Protein AF-A0A519T767-F1 (afdb_monomer)

Solvent-accessible surface area (backbone atoms only — not comparable to full-atom values): 11621 Å² total; per-residue (Å²): 110,68,65,60,51,50,51,52,52,51,49,64,69,48,46,74,70,80,57,69,62,57,55,54,53,50,51,52,53,36,54,57,29,51,79,76,38,56,66,62,21,52,53,48,51,52,39,51,52,52,44,52,48,41,63,72,55,50,45,71,77,61,43,30,44,46,62,56,54,52,51,42,50,50,40,50,52,55,58,52,51,77,76,56,48,95,38,45,48,76,46,80,46,60,86,79,62,88,85,54,74,67,45,78,39,61,52,63,68,62,50,65,58,55,51,49,34,55,71,51,19,61,42,90,87,44,78,26,39,33,42,38,42,42,47,63,93,43,79,41,32,44,36,39,37,37,34,18,30,56,59,81,81,62,97,78,62,76,92,77,64,74,95,53,57,71,58,50,36,50,50,56,46,42,54,74,75,34,66,96,27,58,48,80,47,71,55,73,82,47,99,80,39,38,39,40,40,37,41,39,39,56,51,79,132

Secondary structure (DSSP, 8-state):
-HHHHHHHHHHHHHSPPPPHHHHHHHHHHHHHHHTT-HHHHHHHHHHHHHHHHIIIIITTTS-EEHHHHHHHHHHHHHHHHTT--TTEEEEEE----TTS---EE-TTSSHHHHHHHHHHH--SSS-EEEEEEEEEEETTEEEEEEEEE-PPPPTTS-----TTHHHHHHHHHHHHHSTTSEEEEE----TT-EEEEEEEEE---

Foldseek 3Di:
DVVVVVLVVLLVVLADDDDVVVLVVLVVLLVVCCVVPVVVSVVLVVLSVLLVCCVPPQQPVQKHWPVSQLSNVVSVVSSLVSVADPLEAEAAEDDPDPPQQTDIDGHNLCVLLSVVQSVFAGDNVHRKYWYWHWDDPDNFKIKIKIKIAGDPDDPPPDPPDDVCPSVVSSVVSCCSRQPVFKDWDWDDQDPRRMIMIMMMGGHDD

Nearest PDB structures (foldseek):
  3a0w-assembly2_B  TM=6.299E-01  e=1.536E-05  Thermotoga maritima
  4r39-assembly3_C  TM=5.233E-01  e=2.730E-06  Erythrobacter litoralis HTCC2594
  4r39-assembly4_D  TM=5.098E-01  e=3.678E-06  Erythrobacter litoralis HTCC2594
  4r3a-assembly1_A  TM=4.715E-01  e=2.069E-05  Erythrobacter litoralis HTCC2594
  4pl9-assembly1_A  TM=5.772E-01  e=5.366E-05  Arabidopsis thaliana

pLDDT: mean 86.21, std 13.25, range [37.97, 98.25]

Sequence (205 aa):
ELERRQVATELSLLKAQINPHFFFNTLNNIYALTLLDGERARAALHRLSRMMRYVLYETTAGHTRLSQEISFLRDYIELMHLRLTDQVQVVFEAPTDPAAPDPYIAPMLFQPYVENAFKHGVSALTPSCITISLRQPSAQQVEMCVRNTLLPVRPNADADEPGGIGLANTQRRLDLLYPGRHALRTTTPTLTNEYEVCLSLNLQP

Structure (mmCIF, N/CA/C/O backbone):
data_AF-A0A519T767-F1
#
_entry.id   AF-A0A519T767-F1
#
loop_
_atom_site.group_PDB
_atom_site.id
_atom_site.type_symbol
_atom_site.label_atom_id
_atom_site.label_alt_id
_atom_site.label_comp_id
_atom_site.label_asym_id
_atom_site.label_entity_id
_atom_site.label_seq_id
_atom_site.pdbx_PDB_ins_code
_atom_site.Cartn_x
_atom_site.Cartn_y
_atom_site.Cartn_z
_atom_site.occupancy
_atom_site.B_iso_or_equiv
_atom_site.auth_seq_id
_atom_site.auth_comp_id
_atom_site.auth_asym_id
_atom_site.auth_atom_id
_atom_site.pdbx_PDB_model_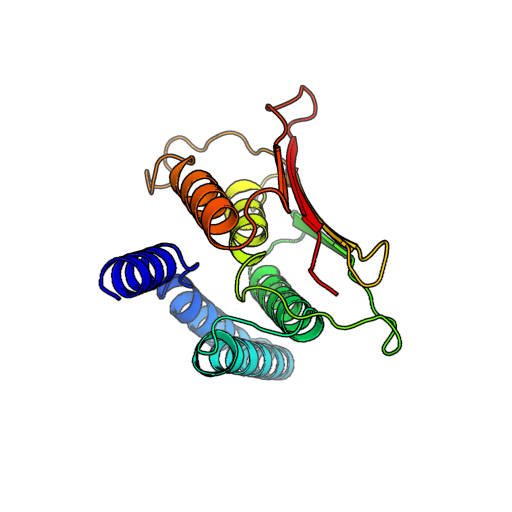num
ATOM 1 N N . GLU A 1 1 ? -22.301 -14.708 19.598 1.00 70.88 1 GLU A N 1
ATOM 2 C CA . GLU A 1 1 ? -21.117 -15.480 19.144 1.00 70.88 1 GLU A CA 1
ATOM 3 C C . GLU A 1 1 ? -21.118 -15.724 17.634 1.00 70.88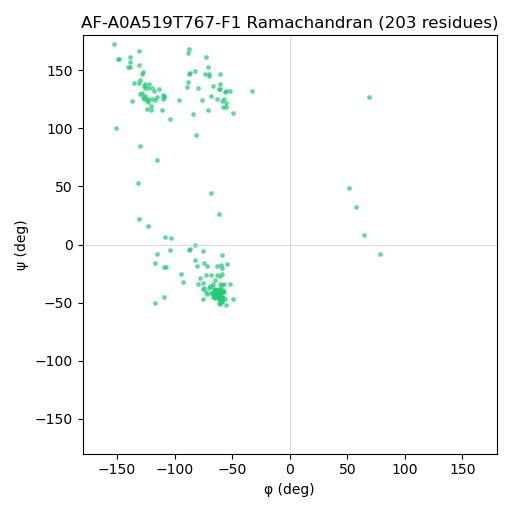 1 GLU A C 1
ATOM 5 O O . GLU A 1 1 ? -20.103 -15.470 16.997 1.00 70.88 1 GLU A O 1
ATOM 10 N N . LEU A 1 2 ? -22.257 -16.120 17.051 1.00 83.19 2 LEU A N 1
ATOM 11 C CA . LEU A 1 2 ? -22.428 -16.266 15.600 1.00 83.19 2 LEU A CA 1
ATOM 12 C C . LEU A 1 2 ? -22.117 -14.976 14.820 1.00 83.19 2 LEU A C 1
ATOM 14 O O . LEU A 1 2 ? -21.329 -15.022 13.886 1.00 83.19 2 LEU A O 1
ATOM 18 N N . GLU A 1 3 ? -22.637 -13.826 15.258 1.00 83.44 3 GLU A N 1
ATOM 19 C CA . GLU A 1 3 ? -22.360 -12.523 14.623 1.00 83.44 3 GLU A CA 1
ATOM 20 C C . GLU A 1 3 ? -20.867 -12.164 14.634 1.00 83.44 3 GLU A C 1
ATOM 22 O O . GLU A 1 3 ? -20.319 -11.736 13.625 1.00 83.44 3 GLU A O 1
ATOM 27 N N . ARG A 1 4 ? -20.160 -12.408 15.750 1.00 82.12 4 ARG A N 1
ATOM 28 C CA . ARG A 1 4 ? -18.705 -12.179 15.829 1.00 82.12 4 ARG A CA 1
ATOM 29 C C . ARG A 1 4 ? -17.936 -13.073 14.859 1.00 82.12 4 ARG A C 1
ATOM 31 O O . ARG A 1 4 ? -16.979 -12.611 14.247 1.00 82.12 4 ARG A O 1
ATOM 38 N N . ARG A 1 5 ? -18.351 -14.336 14.708 1.00 85.25 5 ARG A N 1
ATOM 39 C CA . ARG A 1 5 ? -17.754 -15.253 13.727 1.00 85.25 5 ARG A CA 1
ATOM 40 C C . ARG A 1 5 ? -18.055 -14.809 12.297 1.00 85.25 5 ARG A C 1
ATOM 42 O O . ARG A 1 5 ? -17.140 -14.807 11.488 1.00 85.25 5 ARG A O 1
ATOM 49 N N . GLN A 1 6 ? -19.279 -14.366 12.010 1.00 87.75 6 GLN A N 1
ATOM 50 C CA . GLN A 1 6 ? -19.652 -13.832 10.696 1.00 87.75 6 GLN A CA 1
ATOM 51 C C . GLN A 1 6 ? -18.810 -12.611 10.322 1.00 87.75 6 GLN A C 1
ATOM 53 O O . GLN A 1 6 ? -18.224 -12.599 9.245 1.00 87.75 6 GLN A O 1
ATOM 58 N N . VAL A 1 7 ? -18.668 -11.639 11.229 1.00 86.44 7 VAL A N 1
ATOM 59 C CA . VAL A 1 7 ? -17.826 -10.455 11.000 1.00 86.44 7 VAL A CA 1
ATOM 60 C C . VAL A 1 7 ? -16.359 -10.844 10.822 1.00 86.44 7 VAL A C 1
ATOM 62 O O . VAL A 1 7 ? -15.697 -10.323 9.933 1.00 86.44 7 VAL A O 1
ATOM 65 N N . ALA A 1 8 ? -15.834 -11.784 11.615 1.00 84.38 8 ALA A N 1
ATOM 66 C CA . ALA A 1 8 ? -14.457 -12.254 11.455 1.00 84.38 8 ALA A CA 1
ATOM 67 C C . ALA A 1 8 ? -14.229 -12.945 10.096 1.00 84.38 8 ALA A C 1
ATOM 69 O O . ALA A 1 8 ? -13.211 -12.708 9.446 1.00 84.38 8 ALA A O 1
ATOM 70 N N . THR A 1 9 ? -15.183 -13.762 9.641 1.00 84.56 9 THR A N 1
ATOM 71 C CA . THR A 1 9 ? -15.144 -14.386 8.313 1.00 84.56 9 THR A CA 1
ATOM 72 C C . THR A 1 9 ? -15.229 -13.339 7.206 1.00 84.56 9 THR A C 1
ATOM 74 O O . THR A 1 9 ? -14.416 -13.373 6.287 1.00 84.56 9 THR A O 1
ATOM 77 N N . GLU A 1 10 ? -16.146 -12.375 7.311 1.00 86.50 10 GLU A N 1
ATOM 78 C CA . GLU A 1 10 ? -16.277 -11.273 6.352 1.00 86.50 10 GLU A CA 1
ATOM 79 C C . GLU A 1 10 ? -14.980 -10.454 6.282 1.00 86.50 10 GLU A C 1
ATOM 81 O O . GLU A 1 10 ? -14.443 -10.236 5.200 1.00 86.50 10 GLU A O 1
ATOM 86 N N . LEU A 1 11 ? -14.401 -10.087 7.428 1.00 84.19 11 LEU A N 1
ATOM 87 C CA . LEU A 1 11 ? -13.120 -9.383 7.492 1.00 84.19 11 LEU A CA 1
ATOM 88 C C . LEU A 1 11 ? -11.976 -10.183 6.868 1.00 84.19 11 LEU A C 1
ATOM 90 O O . LEU A 1 11 ? -11.118 -9.591 6.220 1.00 84.19 11 LEU A O 1
ATOM 94 N N . SER A 1 12 ? -11.951 -11.507 7.036 1.00 82.19 12 SER A N 1
ATOM 95 C CA . SER A 1 12 ? -10.948 -12.362 6.395 1.00 82.19 12 SER A CA 1
ATOM 96 C C . SER A 1 12 ? -11.094 -12.392 4.872 1.00 82.19 12 SER A C 1
ATOM 98 O O . SER A 1 12 ? -10.083 -12.493 4.180 1.00 82.19 12 SER A O 1
ATOM 100 N N . LEU A 1 13 ? -12.323 -12.308 4.354 1.00 81.88 13 LEU A N 1
ATOM 101 C CA . LEU A 1 13 ? -12.597 -12.235 2.915 1.00 81.88 13 LEU A CA 1
ATOM 102 C C . LEU A 1 13 ? -12.265 -10.851 2.341 1.00 81.88 13 LEU A C 1
ATOM 104 O O . LEU A 1 13 ? -11.741 -10.758 1.238 1.00 81.88 13 LEU A O 1
ATOM 108 N N . LEU A 1 14 ? -12.539 -9.787 3.101 1.00 79.50 14 LEU A N 1
ATOM 109 C CA . LEU A 1 14 ? -12.288 -8.394 2.712 1.00 79.50 14 LEU A CA 1
ATOM 110 C C . LEU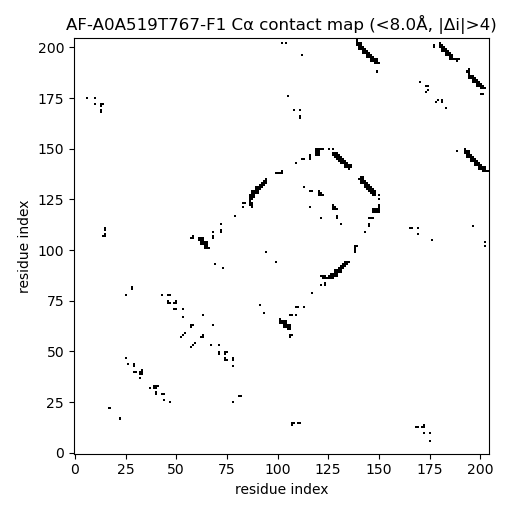 A 1 14 ? -10.842 -7.938 2.935 1.00 79.50 14 LEU A C 1
ATOM 112 O O . LEU A 1 14 ? -10.454 -6.853 2.494 1.00 79.50 14 LEU A O 1
ATOM 116 N N . LYS A 1 15 ? -10.046 -8.710 3.677 1.00 74.62 15 LYS A N 1
ATOM 117 C CA . LYS A 1 15 ? -8.636 -8.407 3.906 1.00 74.62 15 LYS A CA 1
ATOM 118 C C . LYS A 1 15 ? -7.916 -8.387 2.564 1.00 74.62 15 LYS A C 1
ATOM 120 O O . LYS A 1 15 ? -8.081 -9.300 1.762 1.00 74.62 15 LYS A O 1
ATOM 125 N N . ALA A 1 16 ? -7.099 -7.357 2.350 1.00 68.31 16 ALA A N 1
ATOM 126 C CA . ALA A 1 16 ? -6.277 -7.271 1.155 1.00 68.31 16 ALA A CA 1
ATOM 127 C C . ALA A 1 16 ? -5.423 -8.540 1.049 1.00 68.31 16 ALA A C 1
ATOM 129 O O . ALA A 1 16 ? -4.635 -8.855 1.946 1.00 68.31 16 ALA A O 1
ATOM 130 N N . GLN A 1 17 ? -5.637 -9.291 -0.025 1.00 67.94 17 GLN A N 1
ATOM 131 C CA . GLN A 1 17 ? -4.824 -10.445 -0.360 1.00 67.94 17 GLN A CA 1
ATOM 132 C C . GLN A 1 17 ? -3.781 -9.966 -1.354 1.00 67.94 17 GLN A C 1
ATOM 134 O O . GLN A 1 17 ? -4.125 -9.389 -2.384 1.00 67.94 17 GLN A O 1
ATOM 139 N N . ILE A 1 18 ? -2.502 -10.183 -1.056 1.00 68.94 18 ILE A N 1
ATOM 140 C CA . ILE A 1 18 ? -1.480 -9.968 -2.076 1.00 68.94 18 ILE A CA 1
ATOM 141 C C . ILE A 1 18 ? -1.746 -10.965 -3.194 1.00 68.94 18 ILE A C 1
ATOM 143 O O . ILE A 1 18 ? -1.806 -12.171 -2.947 1.00 68.94 18 ILE A O 1
ATOM 147 N N . ASN A 1 19 ? -1.884 -10.453 -4.416 1.00 69.06 19 ASN A N 1
ATOM 148 C CA . ASN A 1 19 ? -2.068 -11.290 -5.586 1.00 69.06 19 ASN A CA 1
ATOM 149 C C . ASN A 1 19 ? -0.905 -12.304 -5.668 1.00 69.06 19 ASN A C 1
ATOM 151 O O . ASN A 1 19 ? 0.249 -11.880 -5.759 1.00 69.06 19 ASN A O 1
ATOM 155 N N . PRO A 1 20 ? -1.151 -13.627 -5.667 1.00 74.50 20 PRO A N 1
ATOM 156 C CA . PRO A 1 20 ? -0.088 -14.623 -5.815 1.00 74.50 20 PRO A CA 1
ATOM 157 C C . PRO A 1 20 ? 0.799 -14.358 -7.040 1.00 74.50 20 PRO A C 1
ATOM 159 O O . PRO A 1 20 ? 2.015 -14.544 -6.994 1.00 74.50 20 PRO A O 1
ATOM 162 N N . HIS A 1 21 ? 0.208 -13.826 -8.112 1.00 74.50 21 HIS A N 1
ATOM 163 C CA . HIS A 1 21 ? 0.910 -13.403 -9.317 1.00 74.50 21 HIS A CA 1
ATOM 164 C C . HIS A 1 21 ? 1.941 -12.296 -9.056 1.00 74.50 21 HIS A C 1
ATOM 166 O O . HIS A 1 21 ? 2.998 -12.294 -9.684 1.00 74.50 21 HIS A O 1
ATOM 172 N N . PHE A 1 22 ? 1.695 -11.377 -8.113 1.00 82.19 22 PHE A N 1
ATOM 173 C CA . PHE A 1 22 ? 2.692 -10.380 -7.712 1.00 82.19 22 PHE A CA 1
ATOM 174 C C . PHE A 1 22 ? 3.965 -11.056 -7.195 1.00 82.19 22 PHE A C 1
ATOM 176 O O . PHE A 1 22 ? 5.058 -10.690 -7.626 1.00 82.19 22 PHE A O 1
ATOM 183 N N . PHE A 1 23 ? 3.843 -12.070 -6.332 1.00 84.31 23 PHE A N 1
ATOM 184 C CA . P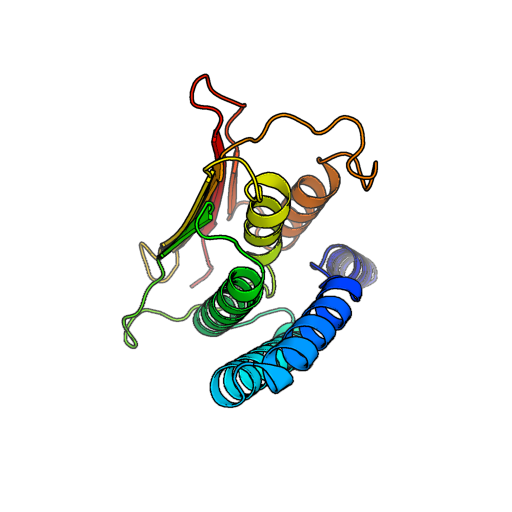HE A 1 23 ? 5.004 -12.793 -5.808 1.00 84.31 23 PHE A CA 1
ATOM 185 C C . PHE A 1 23 ? 5.754 -13.544 -6.910 1.00 84.31 23 PHE A C 1
ATOM 187 O O . PHE A 1 23 ? 6.976 -13.422 -6.993 1.00 84.31 23 PHE A O 1
ATOM 194 N N . PHE A 1 24 ? 5.040 -14.250 -7.793 1.00 83.19 24 PHE A N 1
ATOM 195 C CA . PHE A 1 24 ? 5.661 -14.942 -8.928 1.00 83.19 24 PHE A CA 1
ATOM 196 C C . PHE A 1 24 ? 6.404 -13.977 -9.858 1.00 83.19 24 PHE A C 1
ATOM 198 O O . PHE A 1 24 ? 7.571 -14.196 -10.176 1.00 83.19 24 PHE A O 1
ATOM 205 N N . ASN A 1 25 ? 5.773 -12.863 -10.233 1.00 84.19 25 ASN A N 1
ATOM 206 C CA . ASN A 1 25 ? 6.412 -11.856 -11.078 1.00 84.19 25 ASN A CA 1
ATOM 207 C C . ASN A 1 25 ? 7.609 -11.204 -10.401 1.00 84.19 25 ASN A C 1
ATOM 209 O O . ASN A 1 25 ? 8.621 -10.944 -11.047 1.00 84.19 25 ASN A O 1
ATOM 213 N N . THR A 1 26 ? 7.512 -10.945 -9.101 1.00 90.06 26 THR A N 1
ATOM 214 C CA . THR A 1 26 ? 8.621 -10.373 -8.342 1.00 90.06 26 THR A CA 1
ATOM 215 C C . THR A 1 26 ? 9.805 -11.336 -8.308 1.00 90.06 26 THR A C 1
ATOM 217 O O . THR A 1 26 ? 10.924 -10.913 -8.578 1.00 90.06 26 THR A O 1
ATOM 220 N N . LEU A 1 27 ? 9.576 -12.634 -8.081 1.00 91.00 27 LEU A N 1
ATOM 221 C CA . LEU A 1 27 ? 10.631 -13.651 -8.149 1.00 91.00 27 LEU A CA 1
ATOM 222 C C . LEU A 1 27 ? 11.270 -13.728 -9.540 1.00 91.00 27 LEU A C 1
ATOM 224 O O . LEU A 1 27 ? 12.494 -13.767 -9.633 1.00 91.00 27 LEU A O 1
ATOM 228 N N . ASN A 1 28 ? 10.473 -13.684 -10.611 1.00 89.62 28 ASN A N 1
ATOM 229 C CA . ASN A 1 28 ? 10.989 -13.698 -11.984 1.00 89.62 28 ASN A CA 1
ATOM 230 C C . ASN A 1 28 ? 11.866 -12.474 -12.285 1.00 89.62 28 ASN A C 1
ATOM 232 O O . ASN A 1 28 ? 12.942 -12.612 -12.865 1.00 89.62 28 ASN A O 1
ATOM 236 N N . ASN A 1 29 ? 11.447 -11.284 -11.844 1.00 87.88 29 ASN A N 1
ATOM 237 C CA . ASN A 1 29 ? 12.249 -10.068 -11.988 1.00 87.88 29 ASN A CA 1
ATOM 238 C C . ASN A 1 29 ? 13.547 -10.148 -11.179 1.00 87.88 29 ASN A C 1
ATOM 240 O O . ASN A 1 29 ? 14.602 -9.775 -11.682 1.00 87.88 29 ASN A O 1
ATOM 244 N N . ILE A 1 30 ? 13.495 -10.676 -9.952 1.00 93.12 30 ILE A N 1
ATOM 245 C CA . ILE A 1 30 ? 14.694 -10.897 -9.134 1.00 93.12 30 ILE A CA 1
ATOM 246 C C . ILE A 1 30 ? 15.633 -11.889 -9.822 1.00 93.12 30 ILE A C 1
ATOM 248 O O . ILE A 1 30 ? 16.831 -11.635 -9.875 1.00 93.12 30 ILE A O 1
ATOM 252 N N . TYR A 1 31 ? 15.112 -12.981 -10.385 1.00 92.44 31 TYR A N 1
ATOM 253 C CA . TYR A 1 31 ? 15.911 -13.950 -11.133 1.00 92.44 31 TYR A CA 1
ATOM 254 C C . TYR A 1 31 ? 16.616 -13.295 -12.323 1.00 92.44 31 TYR A C 1
ATOM 256 O O . TYR A 1 31 ? 17.833 -13.412 -12.442 1.00 92.44 31 TYR A O 1
ATOM 264 N N . ALA A 1 32 ? 15.895 -12.533 -13.150 1.00 91.31 32 ALA A N 1
ATOM 265 C CA . ALA A 1 32 ? 16.506 -11.783 -14.246 1.00 91.31 32 ALA A CA 1
ATOM 266 C C . ALA A 1 32 ? 17.582 -10.806 -13.737 1.00 91.31 32 ALA A C 1
ATOM 268 O O . ALA A 1 32 ? 18.663 -10.708 -14.315 1.00 91.31 32 ALA A O 1
ATOM 269 N N . LEU A 1 33 ? 17.325 -10.145 -12.604 1.00 91.38 33 LEU A N 1
ATOM 270 C CA . LEU A 1 33 ? 18.266 -9.234 -11.962 1.00 91.38 33 LEU A CA 1
ATOM 271 C C . LEU A 1 33 ? 19.525 -9.949 -11.456 1.00 91.38 33 LEU A C 1
ATOM 273 O O . LEU A 1 33 ? 20.590 -9.350 -11.510 1.00 91.38 33 LEU A O 1
ATOM 277 N N . THR A 1 34 ? 19.466 -11.226 -11.051 1.00 94.06 34 THR A N 1
ATOM 278 C CA . THR A 1 34 ? 20.680 -11.976 -10.659 1.00 94.06 34 THR A CA 1
ATOM 279 C C . THR A 1 34 ? 21.708 -12.091 -11.785 1.00 94.06 34 THR A C 1
ATOM 281 O O . THR A 1 34 ? 22.899 -12.198 -11.502 1.00 94.06 34 THR A O 1
ATOM 284 N N . LEU A 1 35 ? 21.262 -12.041 -13.045 1.00 93.50 35 LEU A N 1
ATOM 285 C CA . LEU A 1 35 ? 22.127 -12.103 -14.224 1.00 93.50 35 LEU A CA 1
ATOM 286 C C . LEU A 1 35 ? 22.779 -10.751 -14.553 1.00 93.50 35 LEU A C 1
ATOM 288 O O . LEU A 1 35 ? 23.759 -10.716 -15.293 1.00 93.50 35 LEU A O 1
ATOM 292 N N . LEU A 1 36 ? 22.233 -9.650 -14.027 1.00 91.69 36 LEU A N 1
ATOM 293 C CA . LEU A 1 36 ? 22.647 -8.277 -14.333 1.00 91.69 36 LEU A CA 1
ATOM 294 C C . LEU A 1 36 ? 23.361 -7.606 -13.151 1.00 91.69 36 LEU A C 1
ATOM 296 O O . LEU A 1 36 ? 24.389 -6.962 -13.331 1.00 91.69 36 LEU A O 1
ATOM 300 N N . ASP A 1 37 ? 22.811 -7.752 -11.945 1.00 92.62 37 ASP A N 1
ATOM 301 C CA . ASP A 1 37 ? 23.276 -7.127 -10.709 1.00 92.62 37 ASP A CA 1
ATOM 302 C C . ASP A 1 37 ? 22.924 -8.000 -9.489 1.00 92.62 37 ASP A C 1
ATOM 304 O O . ASP A 1 37 ? 21.803 -8.003 -8.965 1.00 92.62 37 ASP A O 1
ATOM 308 N N . GLY A 1 38 ? 23.921 -8.744 -9.007 1.00 93.06 38 GLY A N 1
ATOM 309 C CA . GLY A 1 38 ? 23.759 -9.654 -7.878 1.00 93.06 38 GLY A CA 1
ATOM 310 C C . GLY A 1 38 ? 23.511 -8.967 -6.530 1.00 93.06 38 GLY A C 1
ATOM 311 O O . GLY A 1 38 ? 22.894 -9.585 -5.660 1.00 93.06 38 GLY A O 1
ATOM 312 N N . GLU A 1 39 ? 23.965 -7.727 -6.326 1.00 93.81 39 GLU A N 1
ATOM 313 C CA . GLU A 1 39 ? 23.718 -6.989 -5.077 1.00 93.81 39 GLU A CA 1
ATOM 314 C C . GLU A 1 39 ? 22.276 -6.488 -5.035 1.00 93.81 39 GLU A C 1
ATOM 316 O O . GLU A 1 39 ? 21.559 -6.730 -4.058 1.00 93.81 39 GLU A O 1
ATOM 321 N N . ARG A 1 40 ? 21.799 -5.876 -6.129 1.00 92.69 40 ARG A N 1
ATOM 322 C CA . ARG A 1 40 ? 20.397 -5.454 -6.231 1.00 92.69 40 ARG A CA 1
ATOM 323 C C . ARG A 1 40 ? 19.440 -6.641 -6.143 1.00 92.69 40 ARG A C 1
ATOM 325 O O . ARG A 1 40 ? 18.419 -6.535 -5.463 1.00 92.69 40 ARG A O 1
ATOM 332 N N . ALA A 1 41 ? 19.775 -7.782 -6.747 1.00 95.00 41 ALA A N 1
ATOM 333 C CA . ALA A 1 41 ? 18.969 -8.997 -6.627 1.00 95.00 41 ALA A CA 1
ATOM 334 C C . ALA A 1 41 ? 18.885 -9.506 -5.178 1.00 95.00 41 ALA A C 1
ATOM 336 O O . ALA A 1 41 ? 17.798 -9.841 -4.703 1.00 95.00 41 ALA A O 1
ATOM 337 N N . ARG A 1 42 ? 20.006 -9.514 -4.441 1.00 95.06 42 ARG A N 1
ATOM 338 C CA . ARG A 1 42 ? 20.034 -9.894 -3.018 1.00 95.06 42 ARG A CA 1
ATOM 339 C C . ARG A 1 42 ? 19.212 -8.940 -2.153 1.00 95.06 42 ARG A C 1
ATOM 341 O O . ARG A 1 42 ? 18.439 -9.402 -1.311 1.00 95.06 42 ARG A O 1
ATOM 348 N N . ALA A 1 43 ? 19.320 -7.634 -2.389 1.00 95.19 43 ALA A N 1
ATOM 349 C CA . ALA A 1 43 ? 18.509 -6.636 -1.698 1.00 95.19 43 ALA A CA 1
ATOM 350 C C . ALA A 1 43 ? 17.009 -6.841 -1.969 1.00 95.19 43 ALA A C 1
ATOM 352 O O . ALA A 1 43 ? 16.213 -6.884 -1.030 1.00 95.19 43 ALA A O 1
ATOM 353 N N . ALA A 1 44 ? 16.624 -7.044 -3.232 1.00 95.19 44 ALA A N 1
ATOM 354 C CA . ALA A 1 44 ? 15.242 -7.303 -3.625 1.00 95.19 44 ALA A CA 1
ATOM 355 C C . ALA A 1 44 ? 14.689 -8.593 -2.992 1.00 95.19 44 ALA A C 1
ATOM 357 O O . ALA A 1 44 ? 13.590 -8.591 -2.437 1.00 95.19 44 ALA A O 1
ATOM 358 N N . LEU A 1 45 ? 15.471 -9.677 -2.978 1.00 95.81 45 LEU A N 1
ATOM 359 C CA . LEU A 1 45 ? 15.088 -10.928 -2.320 1.00 95.81 45 LEU A CA 1
ATOM 360 C C . LEU A 1 45 ? 14.882 -10.745 -0.809 1.00 95.81 45 LEU A C 1
ATOM 362 O O . LEU A 1 45 ? 13.928 -11.279 -0.239 1.00 95.81 45 LEU A O 1
ATOM 366 N N . HIS A 1 46 ? 15.744 -9.962 -0.156 1.00 95.69 46 HIS A N 1
ATOM 367 C CA . HIS A 1 46 ? 15.596 -9.658 1.263 1.00 95.69 46 HIS A CA 1
ATOM 368 C C . HIS A 1 46 ? 14.306 -8.870 1.548 1.00 95.69 46 HIS A C 1
ATOM 370 O O . HIS A 1 46 ? 13.560 -9.239 2.457 1.00 95.69 46 HIS A O 1
ATOM 376 N N . ARG A 1 47 ? 13.995 -7.842 0.744 1.00 95.56 47 ARG A N 1
ATOM 377 C CA . ARG A 1 47 ? 12.728 -7.088 0.842 1.00 95.56 47 ARG A CA 1
ATOM 378 C C . ARG A 1 47 ? 11.513 -7.996 0.658 1.00 95.56 47 ARG A C 1
ATOM 380 O O . ARG A 1 47 ? 10.593 -7.966 1.473 1.00 95.56 47 ARG A O 1
ATOM 387 N N . LEU A 1 48 ? 11.547 -8.870 -0.350 1.00 94.44 48 LEU A N 1
ATOM 388 C CA . LEU A 1 48 ? 10.482 -9.841 -0.603 1.00 94.44 48 LEU A CA 1
ATOM 389 C C . LEU A 1 48 ? 10.248 -10.755 0.610 1.00 94.44 48 LEU A C 1
ATOM 391 O O . LEU A 1 48 ? 9.110 -10.954 1.031 1.00 94.44 48 LEU A O 1
ATOM 395 N N . SER A 1 49 ? 11.326 -11.260 1.219 1.00 94.31 49 SER A N 1
ATOM 396 C CA . SER A 1 49 ? 11.252 -12.092 2.425 1.00 94.31 49 SER A CA 1
ATOM 397 C C . SER A 1 49 ? 10.622 -11.352 3.612 1.00 94.31 49 SER A C 1
ATOM 399 O O . SER A 1 49 ? 9.791 -11.928 4.321 1.00 94.31 49 SER A O 1
ATOM 401 N N . ARG A 1 50 ? 10.956 -10.069 3.820 1.00 94.38 50 ARG A N 1
ATOM 402 C CA . ARG A 1 50 ? 10.334 -9.242 4.870 1.00 94.38 50 ARG A CA 1
ATOM 403 C C . ARG A 1 50 ? 8.845 -9.028 4.628 1.00 94.38 50 ARG A C 1
ATOM 405 O O . ARG A 1 50 ? 8.060 -9.201 5.559 1.00 94.38 50 ARG A O 1
ATOM 412 N N . MET A 1 51 ? 8.446 -8.737 3.392 1.00 93.00 51 MET A N 1
ATOM 413 C CA . MET A 1 51 ? 7.031 -8.608 3.037 1.00 93.00 51 MET A CA 1
ATOM 414 C C . MET A 1 51 ? 6.258 -9.906 3.263 1.00 93.00 51 MET A C 1
ATOM 416 O O . MET A 1 51 ? 5.182 -9.881 3.855 1.00 93.00 51 MET A O 1
ATOM 420 N N . MET A 1 52 ? 6.810 -11.053 2.853 1.00 90.56 52 MET A N 1
ATOM 421 C CA . MET A 1 52 ? 6.177 -12.352 3.102 1.00 90.56 52 MET A CA 1
ATOM 422 C C . MET A 1 52 ? 6.032 -12.632 4.599 1.00 90.56 52 MET A C 1
ATOM 424 O O . MET A 1 52 ? 4.975 -13.078 5.038 1.00 90.56 52 MET A O 1
ATOM 428 N N . ARG A 1 53 ? 7.065 -12.339 5.399 1.00 90.50 53 ARG A N 1
ATOM 429 C CA . ARG A 1 53 ? 7.007 -12.485 6.860 1.00 90.50 53 ARG A CA 1
ATOM 430 C C . ARG A 1 53 ? 5.899 -11.625 7.463 1.00 90.50 53 ARG A C 1
ATOM 432 O O . ARG A 1 53 ? 5.131 -12.130 8.276 1.00 90.50 53 ARG A O 1
ATOM 439 N N . TYR A 1 54 ? 5.801 -10.365 7.043 1.00 90.62 54 TYR A N 1
ATOM 440 C CA . TYR A 1 54 ? 4.744 -9.465 7.489 1.00 90.62 54 TYR A CA 1
ATOM 441 C C . TYR A 1 54 ? 3.359 -10.070 7.222 1.00 90.62 54 TYR A C 1
ATOM 443 O O . TYR A 1 54 ? 2.565 -10.247 8.143 1.00 90.62 54 TYR A O 1
ATOM 451 N N . VAL A 1 55 ? 3.112 -10.501 5.982 1.00 87.25 55 VAL A N 1
ATOM 452 C CA . VAL A 1 55 ? 1.828 -11.075 5.553 1.00 87.25 55 VAL A CA 1
ATOM 453 C C . VAL A 1 55 ? 1.480 -12.336 6.340 1.00 87.25 55 VAL A C 1
ATOM 455 O O . VAL A 1 55 ? 0.350 -12.467 6.807 1.00 87.25 55 VAL A O 1
ATOM 458 N N . LEU A 1 56 ? 2.439 -13.246 6.513 1.00 83.94 56 LEU A N 1
ATOM 459 C CA . LEU A 1 56 ? 2.206 -14.556 7.122 1.00 83.94 56 LEU A CA 1
ATOM 460 C C . LEU A 1 56 ? 2.042 -14.511 8.642 1.00 83.94 56 LEU A C 1
ATOM 462 O O . LEU A 1 56 ? 1.296 -15.324 9.181 1.00 83.94 56 LEU A O 1
ATOM 466 N N . TYR A 1 57 ? 2.728 -13.598 9.330 1.00 83.56 57 TYR A N 1
ATOM 467 C CA . TYR A 1 57 ? 2.799 -13.618 10.792 1.00 83.56 57 TYR A CA 1
ATOM 468 C C . TYR A 1 57 ? 2.171 -12.379 11.425 1.00 83.56 57 TYR A C 1
ATOM 470 O O . TYR A 1 57 ? 1.288 -12.508 12.270 1.00 83.56 57 TYR A O 1
ATOM 478 N N . GLU A 1 58 ? 2.545 -11.185 10.972 1.00 80.56 58 GLU A N 1
ATOM 479 C CA . GLU A 1 58 ? 2.139 -9.927 11.616 1.00 80.56 58 GLU A CA 1
ATOM 480 C C . GLU A 1 58 ? 0.661 -9.603 11.372 1.00 80.56 58 GLU A C 1
ATOM 482 O O . GLU A 1 58 ? -0.001 -8.975 12.193 1.00 80.56 58 GLU A O 1
ATOM 487 N N . THR A 1 59 ? 0.084 -10.093 10.272 1.00 80.00 59 THR A N 1
ATOM 488 C CA . THR A 1 59 ? -1.320 -9.804 9.952 1.00 80.00 59 THR A CA 1
ATOM 489 C C . THR A 1 59 ? -2.332 -10.763 10.594 1.00 80.00 59 THR A C 1
ATOM 491 O O . THR A 1 59 ? -3.544 -10.582 10.416 1.00 80.00 59 THR A O 1
ATOM 494 N N . THR A 1 60 ? -1.869 -11.795 11.307 1.00 72.81 60 THR A N 1
ATOM 495 C CA . THR A 1 60 ? -2.724 -12.853 11.879 1.00 72.81 60 THR A CA 1
ATOM 496 C C . THR A 1 60 ? -3.448 -12.416 13.151 1.00 72.81 60 THR A C 1
ATOM 498 O O . THR A 1 60 ? -4.573 -12.847 13.388 1.00 72.81 60 THR A O 1
ATOM 501 N N . ALA A 1 61 ? -2.860 -11.492 13.916 1.00 76.12 61 ALA A N 1
ATOM 502 C CA . ALA A 1 61 ? -3.437 -10.951 15.147 1.00 76.12 61 ALA A CA 1
ATOM 503 C C . ALA A 1 61 ? -4.579 -9.939 14.910 1.00 76.12 61 ALA A C 1
ATOM 505 O O . ALA A 1 61 ? -5.204 -9.472 15.857 1.00 76.12 61 ALA A O 1
ATOM 506 N N . GLY A 1 62 ? -4.853 -9.566 13.654 1.00 83.50 62 GLY A N 1
ATOM 507 C CA . GLY A 1 62 ? -5.880 -8.579 13.299 1.00 83.50 62 GLY A CA 1
ATOM 508 C C . GLY A 1 62 ? -5.468 -7.116 13.512 1.00 83.50 62 GLY A C 1
ATOM 509 O O . GLY A 1 62 ? -6.168 -6.222 13.038 1.00 83.50 62 GLY A O 1
ATOM 510 N N . HIS A 1 63 ? -4.317 -6.866 14.137 1.00 89.06 63 HIS A N 1
ATOM 511 C CA . HIS A 1 63 ? -3.706 -5.548 14.292 1.00 89.06 63 HIS A CA 1
ATOM 512 C C . HIS A 1 63 ? -2.183 -5.614 14.087 1.00 89.06 63 HIS A C 1
ATOM 514 O O . HIS A 1 63 ? -1.559 -6.634 14.360 1.00 89.06 63 HIS A O 1
ATOM 520 N N . THR A 1 64 ? -1.589 -4.505 13.658 1.00 93.19 64 THR A N 1
ATOM 521 C CA . THR A 1 64 ? -0.150 -4.306 13.428 1.00 93.19 64 THR A CA 1
ATOM 522 C C . THR A 1 64 ? 0.265 -2.930 13.939 1.00 93.19 64 THR A C 1
ATOM 524 O O . THR A 1 64 ? -0.583 -2.046 14.073 1.00 93.19 64 THR A O 1
ATOM 527 N N . ARG A 1 65 ? 1.556 -2.706 14.178 1.00 94.12 65 ARG A N 1
ATOM 528 C CA . ARG A 1 65 ? 2.083 -1.350 14.380 1.00 94.12 65 ARG A CA 1
ATOM 529 C C . ARG A 1 65 ? 2.058 -0.550 13.074 1.00 94.12 65 ARG A C 1
ATOM 531 O O . ARG A 1 65 ? 2.279 -1.116 11.998 1.00 94.12 65 ARG A O 1
ATOM 538 N N . LEU A 1 66 ? 1.834 0.761 13.167 1.00 95.44 66 LEU A N 1
ATOM 539 C CA . LEU A 1 66 ? 1.915 1.677 12.025 1.00 95.44 66 LEU A CA 1
ATOM 540 C C . LEU A 1 66 ? 3.297 1.607 11.357 1.00 95.44 66 LEU A C 1
ATOM 542 O O . LEU A 1 66 ? 3.389 1.558 10.131 1.00 95.44 66 LEU A O 1
ATOM 546 N N . SER A 1 67 ? 4.362 1.527 12.154 1.00 95.31 67 SER A N 1
ATOM 547 C CA . SER A 1 67 ? 5.742 1.382 11.682 1.00 95.31 67 SER A CA 1
ATOM 548 C C . SER A 1 67 ? 5.955 0.134 10.812 1.00 95.31 67 SER A C 1
ATOM 550 O O . SER A 1 67 ? 6.647 0.192 9.792 1.00 95.31 67 SER A O 1
ATOM 552 N N . GLN A 1 68 ? 5.320 -0.989 11.165 1.00 94.69 68 GLN A N 1
ATOM 553 C CA . GLN A 1 68 ? 5.383 -2.236 10.398 1.00 94.69 68 GLN A CA 1
ATOM 554 C C . GLN A 1 68 ? 4.653 -2.105 9.056 1.00 94.69 68 GLN A C 1
ATOM 556 O O . GLN A 1 68 ? 5.183 -2.535 8.033 1.00 94.69 68 GLN A O 1
ATOM 561 N N . GLU A 1 69 ? 3.487 -1.455 9.036 1.00 94.75 69 GLU A N 1
ATOM 562 C CA . GLU A 1 69 ? 2.743 -1.180 7.801 1.00 94.75 69 GLU A CA 1
ATOM 563 C C . GLU A 1 69 ? 3.535 -0.232 6.876 1.00 94.75 69 GLU A C 1
ATOM 565 O O . GLU A 1 69 ? 3.654 -0.495 5.681 1.00 94.75 69 GLU A O 1
ATOM 570 N N . ILE A 1 70 ? 4.166 0.819 7.419 1.00 96.38 70 ILE A N 1
ATOM 571 C CA . ILE A 1 70 ? 5.061 1.717 6.662 1.00 96.38 70 ILE A CA 1
ATOM 572 C C . ILE A 1 70 ? 6.249 0.944 6.075 1.00 96.38 70 ILE A C 1
ATOM 574 O O . ILE A 1 70 ? 6.611 1.150 4.916 1.00 96.38 70 ILE A O 1
ATOM 578 N N . SER A 1 71 ? 6.866 0.059 6.863 1.00 95.88 71 SER A N 1
ATOM 579 C CA . SER A 1 71 ? 7.984 -0.778 6.414 1.00 95.88 71 SER A CA 1
ATOM 580 C C . SER A 1 71 ? 7.562 -1.706 5.272 1.00 95.88 71 SER A C 1
ATOM 582 O O . SER A 1 71 ? 8.246 -1.783 4.249 1.00 95.88 71 SER A O 1
ATOM 584 N N . PHE A 1 72 ? 6.386 -2.330 5.396 1.00 95.31 72 PHE A N 1
ATOM 585 C CA . PHE A 1 72 ? 5.794 -3.139 4.337 1.00 95.31 72 PHE A CA 1
ATOM 586 C C . PHE A 1 72 ? 5.571 -2.325 3.054 1.00 95.31 72 PHE A C 1
ATOM 588 O O . PHE A 1 72 ? 5.988 -2.760 1.981 1.00 95.31 72 PHE A O 1
ATOM 595 N N . LEU A 1 73 ? 4.963 -1.135 3.149 1.00 95.94 73 LEU A N 1
ATOM 596 C CA . LEU A 1 73 ? 4.733 -0.267 1.989 1.00 95.94 73 LEU A CA 1
ATOM 597 C C . LEU A 1 73 ? 6.046 0.151 1.327 1.00 95.94 73 LEU A C 1
ATOM 599 O O . LEU A 1 73 ? 6.138 0.150 0.103 1.00 95.94 73 LEU A O 1
ATOM 603 N N . ARG A 1 74 ? 7.075 0.465 2.120 1.00 96.62 74 ARG A N 1
ATOM 604 C CA . ARG A 1 74 ? 8.400 0.818 1.602 1.00 96.62 74 ARG A CA 1
ATOM 605 C C . ARG A 1 74 ? 9.000 -0.332 0.800 1.00 96.62 74 ARG A C 1
ATOM 607 O O . ARG A 1 74 ? 9.469 -0.113 -0.310 1.00 96.62 74 ARG A O 1
ATOM 614 N N . ASP A 1 75 ? 8.957 -1.552 1.331 1.00 95.94 75 ASP A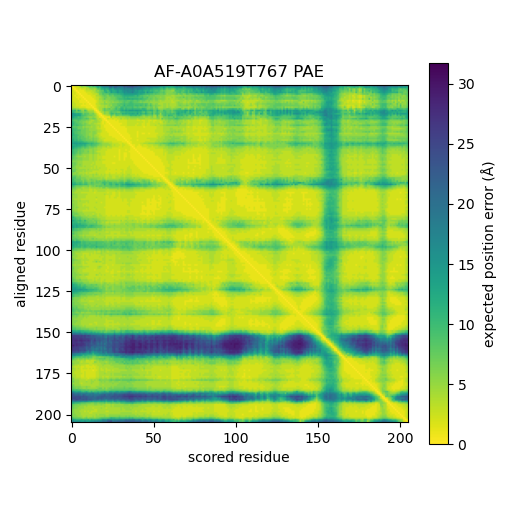 N 1
ATOM 615 C CA . ASP A 1 75 ? 9.455 -2.728 0.614 1.00 95.94 75 ASP A CA 1
ATOM 616 C C . ASP A 1 75 ? 8.637 -3.027 -0.648 1.00 95.94 75 ASP A C 1
ATOM 618 O O . ASP A 1 75 ? 9.223 -3.329 -1.689 1.00 95.94 75 ASP A O 1
ATOM 622 N N . TYR A 1 76 ? 7.313 -2.862 -0.592 1.00 94.50 76 TYR A N 1
ATOM 623 C CA . TYR A 1 76 ? 6.436 -3.006 -1.753 1.00 94.50 76 TYR A CA 1
ATOM 624 C C . TYR A 1 76 ? 6.791 -2.004 -2.860 1.00 94.50 76 TYR A C 1
ATOM 626 O O . TYR A 1 76 ? 7.005 -2.395 -4.007 1.00 94.50 76 TYR A O 1
ATOM 634 N N . ILE A 1 77 ? 6.895 -0.717 -2.515 1.00 95.06 77 ILE A N 1
ATOM 635 C CA . ILE A 1 77 ? 7.205 0.372 -3.452 1.00 95.06 77 ILE A CA 1
ATOM 636 C C . ILE A 1 77 ? 8.573 0.150 -4.100 1.00 95.06 77 ILE A C 1
ATOM 638 O O . ILE A 1 77 ? 8.712 0.323 -5.308 1.00 95.06 77 ILE A O 1
ATOM 642 N N . GLU A 1 78 ? 9.574 -0.268 -3.328 1.00 94.12 78 GLU A N 1
ATOM 643 C CA . GLU A 1 78 ? 10.925 -0.549 -3.825 1.00 94.12 78 GLU A CA 1
ATOM 644 C C . GLU A 1 78 ? 10.953 -1.728 -4.804 1.00 94.12 78 GLU A C 1
ATOM 646 O O . GLU A 1 78 ? 11.628 -1.672 -5.829 1.00 94.12 78 GLU A O 1
ATOM 651 N N . LEU A 1 79 ? 10.189 -2.788 -4.533 1.00 93.62 79 LEU A N 1
ATOM 652 C CA . LEU A 1 79 ? 10.070 -3.909 -5.467 1.00 93.62 79 LEU A CA 1
ATOM 653 C C . LEU A 1 79 ? 9.307 -3.523 -6.735 1.00 93.62 79 LEU A C 1
ATOM 655 O O . LEU A 1 79 ? 9.658 -3.980 -7.822 1.00 93.62 79 LEU A O 1
ATOM 659 N N . MET A 1 80 ? 8.298 -2.658 -6.618 1.00 91.12 80 MET A N 1
ATOM 660 C CA . MET A 1 80 ? 7.599 -2.118 -7.782 1.00 91.12 80 MET A CA 1
ATOM 661 C C . MET A 1 80 ? 8.507 -1.221 -8.627 1.00 91.12 80 MET A C 1
ATOM 663 O O . MET A 1 80 ? 8.454 -1.319 -9.852 1.00 91.12 80 MET A O 1
ATOM 667 N N . HIS A 1 81 ? 9.398 -0.440 -8.008 1.00 89.62 81 HIS A N 1
ATOM 668 C CA . HIS A 1 81 ? 10.383 0.388 -8.712 1.00 89.62 81 HIS A CA 1
ATOM 669 C C . HIS A 1 81 ? 11.299 -0.402 -9.642 1.00 89.62 81 HIS A C 1
ATOM 671 O O . HIS A 1 81 ? 11.645 0.099 -10.706 1.00 89.62 81 HIS A O 1
ATOM 677 N N . LEU A 1 82 ? 11.649 -1.646 -9.298 1.00 87.75 82 LEU A N 1
ATOM 678 C CA . LEU A 1 82 ? 12.480 -2.502 -10.160 1.00 87.75 82 LEU A CA 1
ATOM 679 C C . LEU A 1 82 ? 11.850 -2.770 -11.534 1.00 87.75 82 LEU A C 1
ATOM 681 O O . LEU A 1 82 ? 12.533 -3.219 -12.449 1.00 87.75 82 LEU A O 1
ATOM 685 N N . ARG A 1 83 ? 10.541 -2.533 -11.665 1.00 84.56 83 ARG A N 1
ATOM 686 C CA . ARG A 1 83 ? 9.750 -2.767 -12.876 1.00 84.56 83 ARG A CA 1
ATOM 687 C C . ARG A 1 83 ? 9.423 -1.473 -13.621 1.00 84.56 83 ARG A C 1
ATOM 689 O O . ARG A 1 83 ? 8.776 -1.535 -14.665 1.00 84.56 83 ARG A O 1
ATOM 696 N N . LEU A 1 84 ? 9.795 -0.321 -13.065 1.00 88.88 84 LEU A N 1
ATOM 697 C CA . LEU A 1 84 ? 9.498 0.979 -13.648 1.00 88.88 84 LEU A CA 1
ATOM 698 C C . LEU A 1 84 ? 10.585 1.394 -14.634 1.00 88.88 84 LEU A C 1
ATOM 700 O O . LEU A 1 84 ? 11.765 1.107 -14.462 1.00 88.88 84 LEU A O 1
ATOM 704 N N . THR A 1 85 ? 10.156 2.110 -15.665 1.00 87.00 85 THR A N 1
ATOM 705 C CA . THR A 1 85 ? 11.038 2.880 -16.544 1.00 87.00 85 THR A CA 1
ATOM 706 C C . THR A 1 85 ? 11.232 4.284 -15.981 1.00 87.00 85 THR A C 1
ATOM 708 O O . THR A 1 85 ? 10.375 4.759 -15.238 1.00 87.00 85 THR A O 1
ATOM 711 N N . ASP A 1 86 ? 12.238 5.009 -16.467 1.00 87.81 86 ASP A N 1
ATOM 712 C CA . ASP A 1 86 ? 12.513 6.410 -16.095 1.00 87.81 86 ASP A CA 1
ATOM 713 C C . ASP A 1 86 ? 11.357 7.393 -16.391 1.00 87.81 86 ASP A C 1
ATOM 715 O O . ASP A 1 86 ? 11.393 8.548 -15.979 1.00 87.81 86 ASP A O 1
ATOM 719 N N . GLN A 1 87 ? 10.314 6.945 -17.100 1.00 89.44 87 GLN A N 1
ATOM 720 C CA . GLN A 1 87 ? 9.078 7.696 -17.342 1.00 89.44 87 GLN A CA 1
ATOM 721 C C . GLN A 1 87 ? 8.184 7.827 -16.101 1.00 89.44 87 GLN A C 1
ATOM 723 O O . GLN A 1 87 ? 7.296 8.676 -16.081 1.00 89.44 87 GLN A O 1
ATOM 728 N N . VAL A 1 88 ? 8.370 6.987 -15.082 1.00 93.00 88 VAL A N 1
ATOM 729 C CA . VAL A 1 88 ? 7.487 6.963 -13.914 1.00 93.00 88 VAL A CA 1
ATOM 730 C C . VAL A 1 88 ? 8.229 7.484 -12.697 1.00 93.00 88 VAL A C 1
ATOM 732 O O . VAL A 1 88 ? 9.164 6.854 -12.208 1.00 93.00 88 VAL A O 1
ATOM 735 N N . GLN A 1 89 ? 7.767 8.614 -12.172 1.00 94.88 89 GLN A N 1
ATOM 736 C CA . GLN A 1 89 ? 8.221 9.133 -10.892 1.00 94.88 89 GLN A CA 1
ATOM 737 C C . GLN A 1 89 ? 7.348 8.574 -9.770 1.00 94.88 89 GLN A C 1
ATOM 739 O O . GLN A 1 89 ? 6.121 8.584 -9.858 1.00 94.88 89 GLN A O 1
ATOM 744 N N . VAL A 1 90 ? 7.971 8.134 -8.680 1.00 96.31 90 VAL A N 1
ATOM 745 C CA . VAL A 1 90 ? 7.250 7.755 -7.465 1.00 96.31 90 VAL A CA 1
ATOM 746 C C . VAL A 1 90 ? 7.862 8.473 -6.274 1.00 96.31 90 VAL A C 1
ATOM 748 O O . VAL A 1 90 ? 9.074 8.456 -6.073 1.00 96.31 90 VAL A O 1
ATOM 751 N N . VAL A 1 91 ? 7.010 9.101 -5.473 1.00 97.19 91 VAL A N 1
ATOM 752 C CA . VAL A 1 91 ? 7.385 9.810 -4.251 1.00 97.19 91 VAL A CA 1
ATOM 753 C C . VAL A 1 91 ? 6.673 9.150 -3.081 1.00 97.19 91 VAL A C 1
ATOM 755 O O . VAL A 1 91 ? 5.450 9.021 -3.094 1.00 97.19 91 VAL A O 1
ATOM 758 N N . PHE A 1 92 ? 7.434 8.732 -2.068 1.00 97.81 92 PHE A N 1
ATOM 759 C CA . PHE A 1 92 ? 6.887 8.183 -0.831 1.00 97.81 92 PHE A CA 1
ATOM 760 C C . PHE A 1 92 ? 7.392 8.960 0.379 1.00 97.81 92 PHE A C 1
ATOM 762 O O . PHE A 1 92 ? 8.584 8.953 0.690 1.00 97.81 92 PHE A O 1
ATOM 769 N N . GLU A 1 93 ? 6.459 9.588 1.079 1.00 97.50 93 GLU A N 1
ATOM 770 C CA . GLU A 1 93 ? 6.697 10.348 2.296 1.00 97.50 93 GLU A CA 1
ATOM 771 C C . GLU A 1 93 ? 5.976 9.666 3.455 1.00 97.50 93 GLU A C 1
ATOM 773 O O . GLU A 1 93 ? 4.780 9.389 3.387 1.00 97.50 93 GLU A O 1
ATOM 778 N N . ALA A 1 94 ? 6.707 9.383 4.527 1.00 95.81 94 ALA A N 1
ATOM 779 C CA . ALA A 1 94 ? 6.169 8.785 5.742 1.00 95.81 94 ALA A CA 1
ATOM 780 C C . ALA A 1 94 ? 6.973 9.276 6.955 1.00 95.81 94 ALA A C 1
ATOM 782 O O . ALA A 1 94 ? 8.123 9.690 6.776 1.00 95.81 94 ALA A O 1
ATOM 783 N N . PRO A 1 95 ? 6.424 9.202 8.182 1.00 92.69 95 PRO A N 1
ATOM 784 C CA . PRO A 1 95 ? 7.166 9.540 9.388 1.00 92.69 95 PRO A CA 1
ATOM 785 C C . PRO A 1 95 ? 8.449 8.707 9.494 1.00 92.69 95 PRO A C 1
ATOM 787 O O . PRO A 1 95 ? 8.431 7.487 9.319 1.00 92.69 95 PRO A O 1
ATOM 790 N N . THR A 1 96 ? 9.568 9.376 9.768 1.00 87.62 96 THR A N 1
ATOM 791 C CA . THR A 1 96 ? 10.887 8.744 9.943 1.00 87.62 96 THR A CA 1
ATOM 792 C C . THR A 1 96 ? 11.439 8.895 11.353 1.00 87.62 96 THR A C 1
ATOM 794 O O . THR A 1 96 ? 12.475 8.307 11.648 1.00 87.62 96 THR A O 1
ATOM 797 N N . ASP A 1 97 ? 10.792 9.698 12.200 1.00 89.00 97 ASP A N 1
ATOM 798 C CA . ASP A 1 97 ? 11.216 9.912 13.580 1.00 89.00 97 ASP A CA 1
ATOM 799 C C . ASP A 1 97 ? 10.954 8.642 14.409 1.00 89.00 97 ASP A C 1
ATOM 801 O O . ASP A 1 97 ? 9.792 8.268 14.584 1.00 89.00 97 ASP A O 1
ATOM 805 N N . PRO A 1 98 ? 11.994 7.972 14.942 1.00 83.31 98 PRO A N 1
ATOM 806 C CA . PRO A 1 98 ? 11.819 6.801 15.798 1.00 83.31 98 PRO A CA 1
ATOM 807 C C . PRO A 1 98 ? 11.071 7.101 17.104 1.00 83.31 98 PRO A C 1
ATOM 809 O O . PRO A 1 98 ? 10.587 6.171 17.745 1.00 83.31 98 PRO A O 1
ATOM 812 N N . ALA A 1 99 ? 11.000 8.371 17.517 1.00 87.88 99 ALA A N 1
ATOM 813 C CA . ALA A 1 99 ? 10.245 8.814 18.684 1.00 87.88 99 ALA A CA 1
ATOM 814 C C . ALA A 1 99 ? 8.772 9.133 18.367 1.00 87.88 99 ALA A C 1
ATOM 816 O O . ALA A 1 99 ? 8.003 9.419 19.290 1.00 87.88 99 ALA A O 1
ATOM 817 N N . ALA A 1 100 ? 8.360 9.080 17.093 1.00 88.75 100 ALA A N 1
ATOM 818 C CA . ALA A 1 100 ? 6.963 9.257 16.722 1.00 88.75 100 ALA A CA 1
ATOM 819 C C . ALA A 1 100 ? 6.088 8.167 17.373 1.00 88.75 100 ALA A C 1
ATOM 821 O O . ALA A 1 100 ? 6.534 7.027 17.542 1.00 88.75 100 ALA A O 1
ATOM 822 N N . PRO A 1 101 ? 4.832 8.476 17.740 1.00 92.25 101 PRO A N 1
ATOM 823 C CA . PRO A 1 101 ? 3.947 7.471 18.310 1.00 92.25 101 PRO A CA 1
ATOM 824 C C . PRO A 1 101 ? 3.721 6.324 17.315 1.00 92.25 101 PRO A C 1
ATOM 826 O O . PRO A 1 101 ? 3.483 6.564 16.139 1.00 92.25 101 PRO A O 1
ATOM 829 N N . ASP A 1 102 ? 3.727 5.077 17.781 1.00 94.06 102 ASP A N 1
ATOM 830 C CA . ASP A 1 102 ? 3.571 3.903 16.911 1.00 94.06 102 ASP A CA 1
ATOM 831 C C . ASP A 1 102 ? 2.272 3.144 17.231 1.00 94.06 102 ASP A C 1
ATOM 833 O O . ASP A 1 102 ? 2.302 2.108 17.904 1.00 94.06 102 ASP A O 1
ATOM 837 N N . PRO A 1 103 ? 1.097 3.681 16.864 1.00 94.56 103 PRO A N 1
ATOM 838 C CA . PRO A 1 103 ? -0.174 3.110 17.277 1.00 94.56 103 PRO A CA 1
ATOM 839 C C . PRO A 1 103 ? -0.483 1.804 16.534 1.00 94.56 103 PRO A C 1
ATOM 841 O O . PRO A 1 103 ? 0.065 1.516 15.467 1.00 94.56 103 PRO A O 1
ATOM 844 N N . TYR A 1 104 ? -1.405 1.018 17.093 1.00 94.00 104 TYR A N 1
ATOM 845 C CA . TYR A 1 104 ? -1.923 -0.165 16.415 1.00 94.00 104 TYR A CA 1
ATOM 846 C C . TYR A 1 104 ? -2.989 0.207 15.382 1.00 94.00 104 TYR A C 1
ATOM 848 O O . TYR A 1 104 ? -3.922 0.963 15.660 1.00 94.00 104 TYR A O 1
ATOM 856 N N . ILE A 1 105 ? -2.874 -0.384 14.198 1.00 94.75 105 ILE A N 1
ATOM 857 C CA . ILE A 1 105 ? -3.833 -0.274 13.100 1.00 94.75 105 ILE A CA 1
ATOM 858 C C . ILE A 1 105 ? -4.175 -1.659 12.551 1.00 94.75 105 ILE A C 1
ATOM 860 O O . ILE A 1 105 ? -3.493 -2.642 12.831 1.00 94.75 105 ILE A O 1
ATOM 864 N N . ALA A 1 106 ? -5.229 -1.755 11.748 1.00 92.69 106 ALA A N 1
ATOM 865 C CA . ALA A 1 106 ? -5.503 -2.965 10.995 1.00 92.69 106 ALA A CA 1
ATOM 866 C C . ALA A 1 106 ? -4.402 -3.182 9.935 1.00 92.69 106 ALA A C 1
ATOM 868 O O . ALA A 1 106 ? -4.033 -2.232 9.246 1.00 92.69 106 ALA A O 1
ATOM 869 N N . PRO A 1 107 ? -3.894 -4.413 9.767 1.00 92.38 107 PRO A N 1
ATOM 870 C CA . PRO A 1 107 ? -2.821 -4.703 8.819 1.00 92.38 107 PRO A CA 1
ATOM 871 C C . PRO A 1 107 ? -3.299 -4.610 7.373 1.00 92.38 107 PRO A C 1
ATOM 873 O O . PRO A 1 107 ? -4.454 -4.923 7.098 1.00 92.38 107 PRO A O 1
ATOM 876 N N . MET A 1 108 ? -2.431 -4.301 6.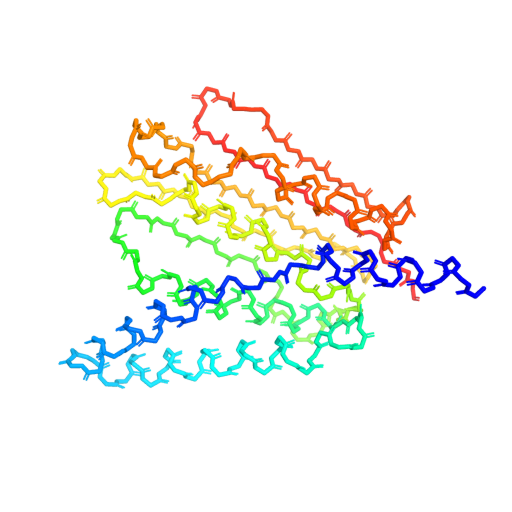415 1.00 90.75 108 MET A N 1
ATOM 877 C CA . MET A 1 108 ? -2.785 -4.248 4.985 1.00 90.75 108 MET A CA 1
ATOM 878 C C . MET A 1 108 ? -3.926 -3.268 4.696 1.00 90.75 108 MET A C 1
ATOM 880 O O . MET A 1 108 ? -4.791 -3.523 3.856 1.00 90.75 108 MET A O 1
ATOM 884 N N . LEU A 1 109 ? -4.009 -2.188 5.464 1.00 91.62 109 LEU A N 1
ATOM 885 C CA . LEU A 1 109 ? -5.037 -1.169 5.300 1.00 91.62 109 LEU A CA 1
ATOM 886 C C . LEU A 1 109 ? -4.685 -0.217 4.161 1.00 91.62 109 LEU A C 1
ATOM 888 O O . LEU A 1 109 ? -5.570 0.246 3.446 1.00 91.62 109 LEU A O 1
ATOM 892 N N . PHE A 1 110 ? -3.392 0.051 3.985 1.00 93.69 110 PHE A N 1
ATOM 893 C CA . PHE A 1 110 ? -2.905 1.032 3.024 1.00 93.69 110 PHE A CA 1
ATOM 894 C C . PHE A 1 110 ? -2.527 0.431 1.669 1.00 93.69 110 PHE A C 1
ATOM 896 O O . PHE A 1 110 ? -2.586 1.123 0.652 1.00 93.69 110 PHE A O 1
ATOM 903 N N . GLN A 1 111 ? -2.183 -0.860 1.646 1.00 91.88 111 GLN A N 1
ATOM 904 C CA . GLN A 1 111 ? -1.775 -1.564 0.430 1.00 91.88 111 GLN A CA 1
ATOM 905 C C . GLN A 1 111 ? -2.739 -1.350 -0.752 1.00 91.88 111 GLN A C 1
ATOM 907 O O . GLN A 1 111 ? -2.232 -1.017 -1.821 1.00 91.88 111 GLN A O 1
ATOM 912 N N . PRO A 1 112 ? -4.079 -1.467 -0.615 1.00 90.31 112 PRO A N 1
ATOM 913 C CA . PRO A 1 112 ? -4.979 -1.361 -1.768 1.00 90.31 112 PRO A CA 1
ATOM 914 C C . PRO A 1 112 ? -4.874 -0.026 -2.514 1.00 90.31 112 PRO A C 1
ATOM 916 O O . PRO A 1 112 ? -4.992 0.017 -3.735 1.00 90.31 112 PRO A O 1
ATOM 919 N N . TYR A 1 113 ? -4.626 1.073 -1.798 1.00 91.62 113 TYR A N 1
ATOM 920 C CA . TYR A 1 113 ? -4.496 2.397 -2.407 1.00 91.62 113 TYR A CA 1
ATOM 921 C C . TYR A 1 113 ? -3.190 2.531 -3.188 1.00 91.62 113 TYR A C 1
ATOM 923 O O . TYR A 1 113 ? -3.183 3.046 -4.305 1.00 91.62 113 TYR A O 1
ATOM 931 N N . VAL A 1 114 ? -2.094 2.030 -2.613 1.00 93.75 114 VAL A N 1
ATOM 932 C CA . VAL A 1 114 ? -0.779 2.023 -3.260 1.00 93.75 114 VAL A CA 1
ATOM 933 C C . VAL A 1 114 ? -0.795 1.102 -4.481 1.00 93.75 114 VAL A C 1
ATOM 935 O O . VAL A 1 114 ? -0.362 1.502 -5.556 1.00 93.75 114 VAL A O 1
ATOM 938 N N . GLU A 1 115 ? -1.368 -0.093 -4.356 1.00 90.06 115 GLU A N 1
ATOM 939 C CA . GLU A 1 115 ? -1.526 -1.048 -5.456 1.00 90.06 115 GLU A CA 1
ATOM 940 C C . GLU A 1 115 ? -2.354 -0.463 -6.609 1.00 90.06 115 GLU A C 1
ATOM 942 O O . GLU A 1 115 ? -1.931 -0.535 -7.764 1.00 90.06 115 GLU A O 1
ATOM 947 N N . ASN A 1 116 ? -3.476 0.200 -6.306 1.00 88.44 116 ASN A N 1
ATOM 948 C CA . ASN A 1 116 ? -4.282 0.890 -7.315 1.00 88.44 116 ASN A CA 1
ATOM 949 C C . ASN A 1 116 ? -3.491 1.988 -8.037 1.00 88.44 116 ASN A C 1
ATOM 951 O O . ASN A 1 116 ? -3.577 2.101 -9.262 1.00 88.44 116 ASN A O 1
ATOM 955 N N . ALA A 1 117 ? -2.688 2.768 -7.312 1.00 91.31 117 ALA A N 1
ATOM 956 C CA . ALA A 1 117 ? -1.858 3.801 -7.921 1.00 91.31 117 ALA A CA 1
ATOM 957 C C . ALA A 1 117 ? -0.819 3.218 -8.885 1.00 91.31 117 ALA A C 1
ATOM 959 O O . ALA A 1 117 ? -0.636 3.761 -9.970 1.00 91.31 117 ALA A O 1
ATOM 960 N N . PHE A 1 118 ? -0.195 2.081 -8.562 1.00 90.69 118 PHE A N 1
ATOM 961 C CA . PHE A 1 118 ? 0.697 1.397 -9.504 1.00 90.69 118 PHE A CA 1
ATOM 962 C C . PHE A 1 118 ? -0.051 0.759 -10.682 1.00 90.69 118 PHE A C 1
ATOM 964 O O . PHE A 1 118 ? 0.453 0.790 -11.803 1.00 90.69 118 PHE A O 1
ATOM 971 N N . LYS A 1 119 ? -1.249 0.201 -10.462 1.00 86.88 119 LYS A N 1
ATOM 972 C CA . LYS A 1 119 ? -2.074 -0.392 -11.531 1.00 86.88 119 LYS A CA 1
ATOM 973 C C . LYS A 1 119 ? -2.471 0.651 -12.581 1.00 86.88 119 LYS A C 1
ATOM 975 O O . LYS A 1 119 ? -2.477 0.343 -13.770 1.00 86.88 119 LYS A O 1
ATOM 980 N N . HIS A 1 120 ? -2.795 1.871 -12.150 1.00 85.69 120 HIS A N 1
ATOM 981 C CA . HIS A 1 120 ? -3.368 2.906 -13.017 1.00 85.69 120 HIS A CA 1
ATOM 982 C C . HIS A 1 120 ? -2.416 4.057 -13.367 1.00 85.69 120 HIS A C 1
ATOM 984 O O . HIS A 1 120 ? -2.660 4.764 -14.342 1.00 85.69 120 HIS A O 1
ATOM 990 N N . GLY A 1 121 ? -1.345 4.247 -12.596 1.00 86.44 121 GLY A N 1
ATOM 991 C CA . GLY A 1 121 ? -0.401 5.358 -12.721 1.00 86.44 121 GLY A CA 1
ATOM 992 C C . GLY A 1 121 ? 0.928 5.009 -13.381 1.00 86.44 121 GLY A C 1
ATOM 993 O O . GLY A 1 121 ? 1.813 5.857 -13.410 1.00 86.44 121 GLY A O 1
ATOM 994 N N . VAL A 1 122 ? 1.106 3.791 -13.899 1.00 88.12 122 VAL A N 1
ATOM 995 C CA . VAL A 1 122 ? 2.357 3.340 -14.532 1.00 88.12 122 VAL A CA 1
ATOM 996 C C . VAL A 1 122 ? 2.169 3.176 -16.040 1.00 88.12 122 VAL A C 1
ATOM 998 O O . VAL A 1 122 ? 1.318 2.414 -16.495 1.00 88.12 122 VAL A O 1
ATOM 1001 N N . SER A 1 123 ? 3.014 3.842 -16.830 1.00 84.38 123 SER A N 1
ATOM 1002 C CA . SER A 1 123 ? 3.142 3.625 -18.276 1.00 84.38 123 SER A CA 1
ATOM 1003 C C . SER A 1 123 ? 4.612 3.559 -18.662 1.00 84.38 123 SER A C 1
ATOM 1005 O O . SER A 1 123 ? 5.413 4.371 -18.217 1.00 84.38 123 SER A O 1
ATOM 1007 N N . ALA A 1 124 ? 4.959 2.634 -19.556 1.00 81.25 124 ALA A N 1
ATOM 1008 C CA . ALA A 1 124 ? 6.298 2.579 -20.145 1.00 81.25 124 ALA A CA 1
ATOM 1009 C C . ALA A 1 124 ? 6.548 3.685 -21.191 1.00 81.25 124 ALA A C 1
ATOM 1011 O O . ALA A 1 124 ? 7.685 3.907 -21.590 1.00 81.25 124 ALA A O 1
ATOM 1012 N N . LEU A 1 125 ? 5.487 4.335 -21.686 1.00 83.88 125 LEU A N 1
ATOM 1013 C CA . LEU A 1 125 ? 5.549 5.257 -22.831 1.00 83.88 125 LEU A CA 1
ATOM 1014 C C . LEU A 1 125 ? 5.162 6.694 -22.482 1.00 83.88 125 LEU A C 1
ATOM 1016 O O . LEU A 1 125 ? 5.381 7.598 -23.282 1.00 83.88 125 LEU A O 1
ATOM 1020 N N . THR A 1 126 ? 4.523 6.901 -21.336 1.00 86.69 126 THR A N 1
ATOM 1021 C CA . THR A 1 126 ? 3.931 8.187 -20.973 1.00 86.69 126 THR A CA 1
ATOM 1022 C C . THR A 1 126 ? 4.468 8.589 -19.614 1.00 86.69 126 THR A C 1
ATOM 1024 O O . THR A 1 126 ? 4.312 7.790 -18.688 1.00 86.69 126 THR A O 1
ATOM 1027 N N . PRO A 1 127 ? 5.053 9.792 -19.483 1.00 91.06 127 PRO A N 1
ATOM 1028 C CA . PRO A 1 127 ? 5.435 10.320 -18.190 1.00 91.06 127 PRO A CA 1
ATOM 1029 C C . PRO A 1 127 ? 4.267 10.272 -17.208 1.00 91.06 127 PRO A C 1
ATOM 1031 O O . PRO A 1 127 ? 3.155 10.693 -17.540 1.00 91.06 127 PRO A O 1
ATOM 1034 N N . SER A 1 128 ? 4.514 9.764 -16.010 1.00 92.75 128 SER A N 1
ATOM 1035 C CA . SER A 1 128 ? 3.509 9.701 -14.956 1.00 92.75 128 SER A CA 1
ATOM 1036 C C . SER A 1 128 ? 4.137 9.837 -13.578 1.00 92.75 128 SER A C 1
ATOM 1038 O O . SER A 1 128 ? 5.337 9.632 -13.388 1.00 92.75 128 SER A O 1
ATOM 1040 N N . CYS A 1 129 ? 3.312 10.215 -12.609 1.00 94.38 129 CYS A N 1
ATOM 1041 C CA . CYS A 1 129 ? 3.728 10.388 -11.230 1.00 94.38 129 CYS A CA 1
ATOM 1042 C C . CYS A 1 129 ? 2.786 9.638 -10.288 1.00 94.38 129 CYS A C 1
ATOM 1044 O O . CYS A 1 129 ? 1.570 9.620 -10.496 1.00 94.38 129 CYS A O 1
ATOM 1046 N N . ILE A 1 130 ? 3.360 9.039 -9.247 1.00 95.94 130 ILE A N 1
ATOM 1047 C CA . ILE A 1 130 ? 2.654 8.491 -8.092 1.00 95.94 130 ILE A CA 1
ATOM 1048 C C . ILE A 1 130 ? 3.213 9.164 -6.838 1.00 95.94 130 ILE A C 1
ATOM 1050 O O . ILE A 1 130 ? 4.399 9.045 -6.545 1.00 95.94 130 ILE A O 1
ATOM 1054 N N . THR A 1 131 ? 2.357 9.813 -6.058 1.00 97.50 131 THR A N 1
ATOM 1055 C CA . THR A 1 131 ? 2.725 10.420 -4.775 1.00 97.50 131 THR A CA 1
ATOM 1056 C C . THR A 1 131 ? 1.960 9.734 -3.658 1.00 97.50 131 THR A C 1
ATOM 1058 O O . THR A 1 131 ? 0.733 9.684 -3.675 1.00 97.50 131 THR A O 1
ATOM 1061 N N . ILE A 1 132 ? 2.683 9.215 -2.673 1.00 98.25 132 ILE A N 1
ATOM 1062 C CA . ILE A 1 132 ? 2.145 8.530 -1.500 1.00 98.25 132 ILE A CA 1
ATOM 1063 C C . ILE A 1 132 ? 2.626 9.306 -0.277 1.00 98.25 132 ILE A C 1
ATOM 1065 O O . ILE A 1 132 ? 3.824 9.367 -0.012 1.00 98.25 132 ILE A O 1
ATOM 1069 N N . SER A 1 133 ? 1.699 9.898 0.468 1.00 98.12 133 SER A N 1
ATOM 1070 C CA . SER A 1 133 ? 1.993 10.650 1.686 1.00 98.12 133 SER A CA 1
ATOM 1071 C C . SER A 1 133 ? 1.264 10.016 2.855 1.00 98.12 133 SER A C 1
ATOM 1073 O O . SER A 1 133 ? 0.036 9.940 2.855 1.00 98.12 133 SER A O 1
ATOM 1075 N N . LEU A 1 134 ? 2.019 9.560 3.847 1.00 97.69 134 LEU A N 1
ATOM 1076 C CA . LEU A 1 134 ? 1.512 9.102 5.128 1.00 97.69 134 LEU A CA 1
ATOM 1077 C C . LEU A 1 134 ? 1.928 10.107 6.199 1.00 97.69 134 LEU A C 1
ATOM 1079 O O . LEU A 1 134 ? 3.098 10.471 6.315 1.00 97.69 134 LEU A O 1
ATOM 1083 N N . ARG A 1 135 ? 0.964 10.562 6.994 1.00 96.25 135 ARG A N 1
ATOM 1084 C CA . ARG A 1 135 ? 1.171 11.534 8.065 1.00 96.25 135 ARG A CA 1
ATOM 1085 C C . ARG A 1 135 ? 0.542 11.052 9.356 1.00 96.25 135 ARG A C 1
ATOM 1087 O O . ARG A 1 135 ? -0.442 10.315 9.360 1.00 96.25 135 ARG A O 1
ATOM 1094 N N . GLN A 1 136 ? 1.091 11.546 10.455 1.00 95.00 136 GLN A N 1
ATOM 1095 C CA . GLN A 1 136 ? 0.572 11.314 11.790 1.00 95.00 136 GLN A CA 1
ATOM 1096 C C . GLN A 1 136 ? 0.450 12.657 12.518 1.00 95.00 136 GLN A C 1
ATOM 1098 O O . GLN A 1 136 ? 1.386 13.072 13.200 1.00 95.00 136 GLN A O 1
ATOM 1103 N N . PRO A 1 137 ? -0.667 13.386 12.328 1.00 93.00 137 PRO A N 1
ATOM 1104 C CA . PRO A 1 137 ? -0.848 14.709 12.929 1.00 93.00 137 PRO A CA 1
ATOM 1105 C C . PRO A 1 137 ? -0.860 14.690 14.464 1.00 93.00 137 PRO A C 1
ATOM 1107 O O . PRO A 1 137 ? -0.546 15.692 15.100 1.00 93.00 137 PRO A O 1
ATOM 1110 N N . SER A 1 138 ? -1.237 13.559 15.066 1.00 92.19 138 SER A N 1
ATOM 1111 C CA . SER A 1 138 ? -1.228 13.336 16.513 1.00 92.19 138 SER A CA 1
ATOM 1112 C C . SER A 1 138 ? -1.058 11.846 16.828 1.00 92.19 138 SER A C 1
ATOM 1114 O O . SER A 1 138 ? -1.132 11.003 15.934 1.00 92.19 138 SER A O 1
ATOM 1116 N N . ALA A 1 139 ? -0.878 11.489 18.103 1.00 90.88 139 ALA A N 1
ATOM 1117 C CA . ALA A 1 139 ? -0.734 10.090 18.516 1.00 90.88 139 ALA A CA 1
ATOM 1118 C C . ALA A 1 139 ? -1.942 9.207 18.145 1.00 90.88 139 ALA A C 1
ATOM 1120 O O . ALA A 1 139 ? -1.780 8.004 17.952 1.00 90.88 139 ALA A O 1
ATOM 1121 N N . GLN A 1 140 ? -3.129 9.802 17.999 1.00 93.31 140 GLN A N 1
ATOM 1122 C CA . GLN A 1 140 ? -4.378 9.110 17.683 1.00 93.31 140 GLN A CA 1
ATOM 1123 C C . GLN A 1 140 ? -4.878 9.371 16.259 1.00 93.31 140 GLN A C 1
ATOM 1125 O O . GLN A 1 140 ? -5.979 8.944 15.926 1.00 93.31 140 GLN A O 1
ATOM 1130 N N . GLN A 1 141 ? -4.117 10.056 15.407 1.00 95.25 141 GLN A N 1
ATOM 1131 C CA . GLN A 1 141 ? -4.560 10.356 14.047 1.00 95.25 141 GLN A CA 1
ATOM 1132 C C . GLN A 1 141 ? -3.539 9.884 13.028 1.00 95.25 141 GLN A C 1
ATOM 1134 O O . GLN A 1 141 ? -2.367 10.243 13.102 1.00 95.25 141 GLN A O 1
ATOM 1139 N N . VAL A 1 142 ? -4.006 9.118 12.046 1.00 97.12 142 VAL A N 1
ATOM 1140 C CA . VAL A 1 142 ? -3.197 8.682 10.905 1.00 97.12 142 VAL A CA 1
ATOM 1141 C C . VAL A 1 142 ? -3.906 9.085 9.628 1.00 97.12 142 VAL A C 1
ATOM 1143 O O . VAL A 1 142 ? -5.112 8.887 9.486 1.00 97.12 142 VAL A O 1
ATOM 1146 N N . GLU A 1 143 ? -3.151 9.647 8.696 1.00 97.44 143 GLU A N 1
ATOM 1147 C CA . GLU A 1 143 ? -3.643 10.039 7.385 1.00 97.44 143 GLU A CA 1
ATOM 1148 C C . GLU A 1 143 ? -2.767 9.424 6.308 1.00 97.44 143 GLU A C 1
ATOM 1150 O O . GLU A 1 143 ? -1.543 9.465 6.409 1.00 97.44 143 GLU A O 1
ATOM 1155 N N . MET A 1 144 ? -3.384 8.894 5.258 1.00 97.69 144 MET A N 1
ATOM 1156 C CA . MET A 1 144 ? -2.673 8.543 4.040 1.00 97.69 144 MET A CA 1
ATOM 1157 C C . MET A 1 144 ? -3.394 9.115 2.831 1.00 97.69 144 MET A C 1
ATOM 1159 O O . MET A 1 144 ? -4.586 8.881 2.663 1.00 97.69 144 MET A O 1
ATOM 1163 N N . CYS A 1 145 ? -2.655 9.806 1.973 1.00 97.25 145 CYS A N 1
ATOM 1164 C CA . CYS A 1 145 ? -3.110 10.244 0.664 1.00 97.25 145 CYS A CA 1
ATOM 1165 C C . CYS A 1 145 ? -2.242 9.608 -0.418 1.00 97.25 145 CYS A C 1
ATOM 1167 O O . CYS A 1 145 ? -1.014 9.634 -0.337 1.00 97.25 145 CYS A O 1
ATOM 1169 N N . VAL A 1 146 ? -2.887 9.046 -1.434 1.00 96.44 146 VAL A N 1
ATOM 1170 C CA . VAL A 1 146 ? -2.237 8.485 -2.615 1.00 96.44 146 VAL A CA 1
ATOM 1171 C C . VAL A 1 146 ? -2.802 9.173 -3.838 1.00 96.44 146 VAL A C 1
ATOM 1173 O O . VAL A 1 146 ? -4.013 9.173 -4.044 1.00 96.44 146 VAL A O 1
ATOM 1176 N N . ARG A 1 147 ? -1.915 9.741 -4.647 1.00 95.06 147 ARG A N 1
ATOM 1177 C CA . ARG A 1 147 ? -2.234 10.421 -5.896 1.00 95.06 147 ARG A CA 1
ATOM 1178 C C . ARG A 1 147 ? -1.483 9.764 -7.039 1.00 95.06 147 ARG A C 1
ATOM 1180 O O . ARG A 1 147 ? -0.301 9.467 -6.892 1.00 95.06 147 ARG A O 1
ATOM 1187 N N . ASN A 1 148 ? -2.137 9.574 -8.178 1.00 93.00 148 ASN A N 1
ATOM 1188 C CA . ASN A 1 148 ? -1.479 9.121 -9.396 1.00 93.00 148 ASN A CA 1
ATOM 1189 C C . ASN A 1 148 ? -2.009 9.831 -10.641 1.00 93.00 148 ASN A C 1
ATOM 1191 O O . ASN A 1 148 ? -3.179 10.213 -10.706 1.00 93.00 148 ASN A O 1
ATOM 1195 N N . THR A 1 149 ? -1.161 9.941 -11.662 1.00 91.44 149 THR A N 1
ATOM 1196 C CA . THR A 1 149 ? -1.584 10.346 -13.007 1.00 91.44 149 THR A CA 1
ATOM 1197 C C . THR A 1 149 ? -2.583 9.331 -13.573 1.00 91.44 149 THR A C 1
ATOM 1199 O O . THR A 1 149 ? -2.359 8.121 -13.504 1.00 91.44 149 THR A O 1
ATOM 1202 N N . LEU A 1 150 ? -3.684 9.815 -14.142 1.00 85.69 150 LEU A N 1
ATOM 1203 C CA . LEU A 1 150 ? -4.651 9.044 -14.912 1.00 85.69 150 LEU A CA 1
ATOM 1204 C C . LEU A 1 150 ? -4.163 8.923 -16.351 1.00 85.69 150 LEU A C 1
ATOM 1206 O O . LEU A 1 150 ? -4.108 9.897 -17.102 1.00 85.69 150 LEU A O 1
ATOM 1210 N N . LEU A 1 151 ? -3.813 7.703 -16.731 1.00 80.06 151 LEU A N 1
ATOM 1211 C CA . LEU A 1 151 ? -3.393 7.387 -18.086 1.00 80.06 151 LEU A CA 1
ATOM 1212 C C . LEU A 1 151 ? -4.618 7.074 -18.963 1.00 80.06 151 LEU A C 1
ATOM 1214 O O . LEU A 1 151 ? -5.598 6.512 -18.464 1.00 80.06 151 LEU A O 1
ATOM 1218 N N . PRO A 1 152 ? -4.584 7.393 -20.271 1.00 68.75 152 PRO A N 1
ATOM 1219 C CA . PRO A 1 152 ? -5.648 7.013 -21.192 1.00 68.75 152 PRO A CA 1
ATOM 1220 C C . PRO A 1 152 ? -5.878 5.500 -21.146 1.00 68.75 152 PRO A C 1
ATOM 1222 O O . PRO A 1 152 ? -4.923 4.720 -21.219 1.0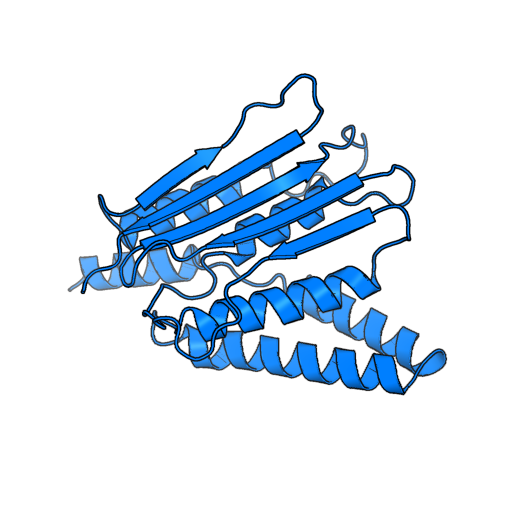0 68.75 152 PRO A O 1
ATOM 1225 N N . VAL A 1 153 ? -7.141 5.084 -21.031 1.00 60.25 153 VAL A N 1
ATOM 1226 C CA . VAL A 1 153 ? -7.515 3.665 -20.988 1.00 60.25 153 VAL A CA 1
ATOM 1227 C C . VAL A 1 153 ? -7.005 2.984 -22.258 1.00 60.25 153 VAL A C 1
ATOM 1229 O O . VAL A 1 153 ? -7.393 3.348 -23.369 1.00 60.25 153 VAL A O 1
ATOM 1232 N N . ARG A 1 154 ? -6.116 1.997 -22.106 1.00 53.81 154 ARG A N 1
ATOM 1233 C CA . ARG A 1 154 ? -5.694 1.153 -23.228 1.00 53.81 154 ARG A CA 1
ATOM 1234 C C . ARG A 1 154 ? -6.891 0.285 -23.638 1.00 53.81 154 ARG A C 1
ATOM 1236 O O . ARG A 1 154 ? -7.409 -0.411 -22.770 1.00 53.81 154 ARG A O 1
ATOM 1243 N N . PRO A 1 155 ? -7.295 0.249 -24.922 1.00 43.38 155 PRO A N 1
ATOM 1244 C CA . PRO A 1 155 ? -8.449 -0.542 -25.366 1.00 43.38 155 PRO A CA 1
ATOM 1245 C C . PRO A 1 155 ? -8.337 -2.052 -25.087 1.00 43.38 155 PRO A C 1
ATOM 1247 O O . PRO A 1 155 ? -9.356 -2.727 -25.053 1.00 43.38 155 PRO A O 1
ATOM 1250 N N . ASN A 1 156 ? -7.116 -2.566 -24.876 1.00 40.91 156 ASN A N 1
ATOM 1251 C CA . ASN A 1 156 ? -6.805 -3.997 -24.764 1.00 40.91 156 ASN A CA 1
ATOM 1252 C C . ASN A 1 156 ? -5.939 -4.357 -23.536 1.00 40.91 156 ASN A C 1
ATOM 1254 O O . ASN A 1 156 ? -5.236 -5.363 -23.569 1.00 40.91 156 ASN A O 1
ATOM 1258 N N . ALA A 1 157 ? -5.903 -3.539 -22.479 1.00 45.25 157 ALA A N 1
ATOM 1259 C CA . ALA A 1 157 ? -5.400 -4.053 -21.202 1.00 45.25 157 ALA A CA 1
ATOM 1260 C C . ALA A 1 157 ? -6.517 -4.920 -20.619 1.00 45.25 157 ALA A C 1
ATOM 1262 O O . ALA A 1 157 ? -7.643 -4.432 -20.542 1.00 45.25 157 ALA A O 1
ATOM 1263 N N . ASP A 1 158 ? -6.219 -6.184 -20.318 1.00 39.00 158 ASP A N 1
ATOM 1264 C CA . ASP A 1 158 ? -7.165 -7.200 -19.857 1.00 39.00 158 ASP A CA 1
ATOM 1265 C C . ASP A 1 158 ? -8.294 -6.610 -19.006 1.00 39.00 158 ASP A C 1
ATOM 1267 O O . ASP A 1 158 ? -8.056 -5.816 -18.091 1.00 39.00 158 ASP A O 1
ATOM 1271 N N . ALA A 1 159 ? -9.529 -6.998 -19.329 1.00 37.97 159 ALA A N 1
ATOM 1272 C CA . ALA A 1 159 ? -10.752 -6.632 -18.622 1.00 37.97 159 ALA A CA 1
ATOM 1273 C C . ALA A 1 159 ? -10.821 -7.267 -17.214 1.00 37.97 159 ALA A C 1
ATOM 1275 O O . ALA A 1 159 ? -11.858 -7.788 -16.805 1.00 37.97 159 ALA A O 1
ATOM 1276 N N . ASP A 1 160 ? -9.714 -7.232 -16.474 1.00 40.59 16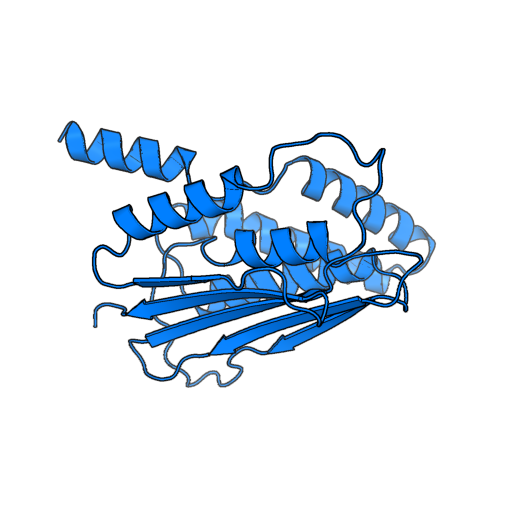0 ASP A N 1
ATOM 1277 C CA . ASP A 1 160 ? -9.599 -7.693 -15.102 1.00 40.59 160 ASP A CA 1
ATOM 1278 C C . ASP A 1 160 ? -10.124 -6.614 -14.153 1.00 40.59 160 ASP A C 1
ATOM 1280 O O . ASP A 1 160 ? -9.433 -5.684 -13.709 1.00 40.59 160 ASP A O 1
ATOM 1284 N N . GLU A 1 161 ? -11.403 -6.850 -13.870 1.00 44.06 161 GLU A N 1
ATOM 1285 C CA . GLU A 1 161 ? -12.279 -6.306 -12.845 1.00 44.06 161 GLU A CA 1
ATOM 1286 C C . GLU A 1 161 ? -12.666 -4.827 -12.993 1.00 44.06 161 GLU A C 1
ATOM 1288 O O . GLU A 1 161 ? -11.809 -3.941 -13.076 1.00 44.06 161 GLU A O 1
ATOM 1293 N N . PRO A 1 162 ? -13.981 -4.515 -12.968 1.00 39.06 162 PRO A N 1
ATOM 1294 C CA . PRO A 1 162 ? -14.439 -3.135 -12.943 1.00 39.06 162 PRO A CA 1
ATOM 1295 C C . PRO A 1 162 ? -13.815 -2.441 -11.726 1.00 39.06 162 PRO A C 1
ATOM 1297 O O . PRO A 1 162 ? -13.947 -2.919 -10.597 1.00 39.06 162 PRO A O 1
ATOM 1300 N N . GLY A 1 163 ? -13.130 -1.318 -11.964 1.00 45.75 163 GLY A N 1
ATOM 1301 C CA . GLY A 1 163 ? -12.301 -0.562 -11.010 1.00 45.75 163 GLY A CA 1
ATOM 1302 C C . GLY A 1 163 ? -13.007 0.023 -9.775 1.00 45.75 163 GLY A C 1
ATOM 1303 O O . GLY A 1 163 ? -12.541 1.010 -9.219 1.00 45.75 163 GLY A O 1
ATOM 1304 N N . GLY A 1 164 ? -14.119 -0.563 -9.329 1.00 55.25 164 GLY A N 1
ATOM 1305 C CA . GLY A 1 164 ? -14.841 -0.219 -8.105 1.00 55.25 164 GLY A CA 1
ATOM 1306 C C . GLY A 1 164 ? -14.751 -1.263 -6.986 1.00 55.25 164 GLY A C 1
ATOM 1307 O O . GLY A 1 164 ? -14.976 -0.906 -5.831 1.00 55.25 164 GLY A O 1
ATOM 1308 N N . ILE A 1 165 ? -14.394 -2.525 -7.275 1.00 59.53 165 ILE A N 1
ATOM 1309 C CA . ILE A 1 165 ? -14.436 -3.611 -6.270 1.00 59.53 165 ILE A CA 1
ATOM 1310 C C . ILE A 1 165 ? -13.411 -3.377 -5.151 1.00 59.53 165 ILE A C 1
ATOM 1312 O O . ILE A 1 165 ? -13.749 -3.466 -3.973 1.00 59.53 165 ILE A O 1
ATOM 1316 N N . GLY A 1 166 ? -12.173 -3.006 -5.496 1.00 69.81 166 GLY A N 1
ATOM 1317 C CA . GLY A 1 166 ? -11.109 -2.795 -4.507 1.00 69.81 166 GLY A CA 1
ATOM 1318 C C . GLY A 1 166 ? -11.414 -1.667 -3.513 1.00 69.81 166 GLY A C 1
ATOM 1319 O O . GLY A 1 166 ? -11.206 -1.824 -2.307 1.00 69.81 166 GLY A O 1
ATOM 1320 N N . LEU A 1 167 ? -11.965 -0.547 -3.994 1.00 77.31 167 LEU A N 1
ATOM 1321 C CA . LEU A 1 167 ? -12.339 0.576 -3.131 1.00 77.31 167 LEU A CA 1
ATOM 1322 C C . LEU A 1 167 ? -13.585 0.252 -2.297 1.00 77.31 167 LEU A C 1
ATOM 1324 O O . LEU A 1 167 ? -13.599 0.552 -1.107 1.00 77.31 167 LEU A O 1
ATOM 1328 N N . ALA A 1 168 ? -14.588 -0.413 -2.880 1.00 82.88 168 ALA A N 1
ATOM 1329 C CA . ALA A 1 168 ? -15.779 -0.854 -2.153 1.00 82.88 168 ALA A CA 1
ATOM 1330 C C . ALA A 1 168 ? -15.430 -1.844 -1.028 1.00 82.88 168 ALA A C 1
ATOM 1332 O O . ALA A 1 168 ? -15.905 -1.688 0.097 1.00 82.88 168 ALA A O 1
ATOM 1333 N N . ASN A 1 169 ? -14.536 -2.803 -1.291 1.00 85.12 169 ASN A N 1
ATOM 1334 C CA . ASN A 1 169 ? -14.036 -3.737 -0.279 1.00 85.12 169 ASN A CA 1
ATOM 1335 C C . ASN A 1 169 ? -13.283 -3.003 0.834 1.00 85.12 169 ASN A C 1
ATOM 1337 O O . ASN A 1 169 ? -13.472 -3.294 2.016 1.00 85.12 169 ASN A O 1
ATOM 1341 N N . THR A 1 170 ? -12.461 -2.018 0.465 1.00 86.00 170 THR A N 1
ATOM 1342 C CA . THR A 1 170 ? -11.712 -1.214 1.434 1.00 86.00 170 THR A CA 1
ATOM 1343 C C . THR A 1 170 ? -12.644 -0.366 2.302 1.00 86.00 170 THR A C 1
ATOM 1345 O O . THR A 1 170 ? -12.484 -0.351 3.521 1.00 86.00 170 THR A O 1
ATOM 1348 N N . GLN A 1 171 ? -13.664 0.261 1.708 1.00 90.38 171 GLN A N 1
ATOM 1349 C CA . GLN A 1 171 ? -14.688 1.014 2.433 1.00 90.38 171 GLN A CA 1
ATOM 1350 C C . GLN A 1 171 ? -15.458 0.109 3.399 1.00 90.38 171 GLN A C 1
ATOM 1352 O O . GLN A 1 171 ? -15.524 0.396 4.591 1.00 90.38 171 GLN A O 1
ATOM 1357 N N . ARG A 1 172 ? -15.953 -1.042 2.926 1.00 91.75 172 ARG A N 1
ATOM 1358 C CA . ARG A 1 172 ? -16.681 -1.997 3.771 1.00 91.75 172 ARG A CA 1
ATOM 1359 C C . ARG A 1 172 ? -15.834 -2.477 4.949 1.00 91.75 172 ARG A C 1
ATOM 1361 O O . ARG A 1 172 ? -16.320 -2.609 6.070 1.00 91.75 172 ARG A O 1
ATOM 1368 N N . ARG A 1 173 ? -14.546 -2.717 4.711 1.00 91.75 173 ARG A N 1
ATOM 1369 C CA . ARG A 1 173 ? -13.597 -3.110 5.750 1.00 91.75 173 ARG A CA 1
ATOM 1370 C C . ARG A 1 173 ? -13.365 -1.993 6.775 1.00 91.75 173 ARG A C 1
ATOM 1372 O O . ARG A 1 173 ? -13.283 -2.281 7.969 1.00 91.75 173 ARG A O 1
ATOM 1379 N N . LEU A 1 174 ? -13.287 -0.738 6.336 1.00 94.00 174 LEU A N 1
ATOM 1380 C CA . LEU A 1 174 ? -13.204 0.425 7.222 1.00 94.00 174 LEU A CA 1
ATOM 1381 C C . LEU A 1 174 ? -14.470 0.593 8.071 1.00 94.00 174 LEU A C 1
ATOM 1383 O O . LEU A 1 174 ? -14.350 0.857 9.266 1.00 94.00 174 LEU A O 1
ATOM 1387 N N . ASP A 1 175 ? -15.656 0.371 7.501 1.00 94.12 175 ASP A N 1
ATOM 1388 C CA . ASP A 1 175 ? -16.931 0.436 8.229 1.00 94.12 175 ASP A CA 1
ATOM 1389 C C . ASP A 1 175 ? -16.980 -0.566 9.389 1.00 94.12 175 ASP A C 1
ATOM 1391 O O . ASP A 1 175 ? -17.457 -0.242 10.477 1.00 94.12 175 ASP A O 1
ATOM 1395 N N . LEU A 1 176 ? -16.444 -1.771 9.173 1.00 92.44 176 LEU A N 1
ATOM 1396 C CA . LEU A 1 176 ? -16.393 -2.830 10.182 1.00 92.44 176 LEU A CA 1
ATOM 1397 C C . LEU A 1 176 ? -15.325 -2.579 11.262 1.00 92.44 176 LEU A C 1
ATOM 1399 O O . LEU A 1 176 ? -15.553 -2.885 12.431 1.00 92.44 176 LEU A O 1
ATOM 1403 N N . LEU A 1 177 ? -14.156 -2.047 10.890 1.00 92.19 177 LEU A N 1
ATOM 1404 C CA . LEU A 1 177 ? -12.999 -1.913 11.793 1.00 92.19 177 LEU A CA 1
ATOM 1405 C C . LEU A 1 177 ? -12.937 -0.562 12.521 1.00 92.19 177 LEU A C 1
ATOM 1407 O O . LEU A 1 177 ? -12.472 -0.475 13.661 1.00 92.19 177 LEU A O 1
ATOM 1411 N N . TYR A 1 178 ? -13.407 0.501 11.872 1.00 94.56 178 TYR A N 1
ATOM 1412 C CA . TYR A 1 178 ? -13.328 1.883 12.343 1.00 94.56 178 TYR A CA 1
ATOM 1413 C C . TYR A 1 178 ? -14.688 2.598 12.240 1.00 94.56 178 TYR A C 1
ATOM 1415 O O . TYR A 1 178 ? -14.760 3.686 11.658 1.00 94.56 178 TYR A O 1
ATOM 1423 N N . PRO A 1 179 ? -15.778 2.040 12.803 1.00 94.62 179 PRO A N 1
ATOM 1424 C CA . PRO A 1 179 ? -17.107 2.639 12.699 1.00 94.62 179 PRO A CA 1
ATOM 1425 C C . PRO A 1 179 ? -17.114 4.051 13.298 1.00 94.62 179 PRO A C 1
ATOM 1427 O O . PRO A 1 179 ? -16.710 4.246 14.444 1.00 94.62 179 PRO A O 1
ATOM 1430 N N . GLY A 1 180 ? -17.520 5.046 12.501 1.00 94.69 180 GLY A N 1
ATOM 1431 C CA . GLY A 1 180 ? -17.535 6.463 12.897 1.00 94.69 180 GLY A CA 1
ATOM 1432 C C . GLY A 1 180 ? -16.155 7.079 13.177 1.00 94.69 180 GLY A C 1
ATOM 1433 O O . GLY A 1 180 ? -16.074 8.196 13.680 1.00 94.69 180 GLY A O 1
ATOM 1434 N N . ARG A 1 181 ? -15.066 6.360 12.877 1.00 96.19 181 ARG A N 1
ATOM 1435 C CA . ARG A 1 181 ? -13.679 6.743 13.194 1.00 96.19 181 ARG A CA 1
ATOM 1436 C C . ARG A 1 181 ? -12.775 6.811 11.966 1.00 96.19 181 ARG A C 1
ATOM 1438 O O . ARG A 1 181 ? -11.554 6.828 12.102 1.00 96.19 181 ARG A O 1
ATOM 1445 N N . HIS A 1 182 ? -13.355 6.843 10.776 1.00 96.75 182 HIS A N 1
ATOM 1446 C CA . HIS A 1 182 ? -12.611 6.987 9.537 1.00 96.75 182 HIS A CA 1
ATOM 1447 C C . HIS A 1 182 ? -13.327 7.941 8.581 1.00 96.75 182 HIS A C 1
ATOM 1449 O O . HIS A 1 182 ? -14.540 8.128 8.661 1.00 96.75 182 HIS A O 1
ATOM 1455 N N . ALA A 1 183 ? -12.564 8.522 7.664 1.00 95.50 183 ALA A N 1
ATOM 1456 C CA . ALA A 1 183 ? -13.085 9.246 6.517 1.00 95.50 183 ALA A CA 1
ATOM 1457 C C . ALA A 1 183 ? -12.264 8.865 5.284 1.00 95.50 183 ALA A C 1
ATOM 1459 O O . ALA A 1 183 ? -11.044 9.026 5.287 1.00 95.50 183 ALA A O 1
ATOM 1460 N N . LEU A 1 184 ? -12.935 8.373 4.244 1.00 94.19 184 LEU A N 1
ATOM 1461 C CA . LEU A 1 184 ? -12.335 8.080 2.948 1.00 94.19 184 LEU A CA 1
ATOM 1462 C C . LEU A 1 184 ? -12.837 9.105 1.930 1.00 94.19 184 LEU A C 1
ATOM 1464 O O . LEU A 1 184 ? -14.040 9.328 1.805 1.00 94.19 184 LEU A O 1
ATOM 1468 N N . ARG A 1 185 ? -11.915 9.754 1.222 1.00 92.94 185 ARG A N 1
ATOM 1469 C CA . ARG A 1 185 ? -12.214 10.746 0.186 1.00 92.94 185 ARG A CA 1
ATOM 1470 C C . ARG A 1 185 ? -11.526 10.349 -1.103 1.00 92.94 185 ARG A C 1
ATOM 1472 O O . ARG A 1 185 ? -10.365 9.952 -1.078 1.00 92.94 185 ARG A O 1
ATOM 1479 N N . THR A 1 186 ? -12.230 10.495 -2.213 1.00 90.31 186 THR A N 1
ATOM 1480 C CA . THR A 1 186 ? -11.691 10.287 -3.556 1.00 90.31 186 THR A CA 1
ATOM 1481 C C . THR A 1 186 ? -12.000 11.495 -4.422 1.00 90.31 186 THR A C 1
ATOM 1483 O O . THR A 1 186 ? -13.033 12.148 -4.243 1.00 90.31 186 THR A O 1
ATOM 1486 N N . THR A 1 187 ? -11.102 11.828 -5.345 1.00 84.19 187 THR A N 1
ATOM 1487 C CA . THR A 1 187 ? -11.368 12.863 -6.345 1.00 84.19 187 THR A CA 1
ATOM 1488 C C . THR A 1 187 ? -12.043 12.253 -7.570 1.00 84.19 187 THR A C 1
ATOM 1490 O O . THR A 1 187 ? -11.703 11.159 -8.022 1.00 84.19 187 THR A O 1
ATOM 1493 N N . THR A 1 188 ? -13.021 12.965 -8.133 1.00 66.25 188 THR A N 1
ATOM 1494 C CA . THR A 1 188 ? -13.458 12.708 -9.509 1.00 66.25 188 THR A CA 1
ATOM 1495 C C . THR A 1 188 ? -12.358 13.155 -10.471 1.00 66.25 188 THR A C 1
ATOM 1497 O O . THR A 1 188 ? -11.735 14.181 -10.188 1.00 66.25 188 THR A O 1
ATOM 1500 N N . PRO A 1 189 ? -12.140 12.458 -11.603 1.00 61.94 189 PRO A N 1
ATOM 1501 C CA . PRO A 1 189 ? -11.132 12.837 -12.590 1.00 61.94 189 PRO A CA 1
ATOM 1502 C C . PRO A 1 189 ? -11.244 14.321 -12.959 1.00 61.94 189 PRO A C 1
ATOM 1504 O O . PRO A 1 189 ? -12.252 14.765 -13.510 1.00 61.94 189 PRO A O 1
ATOM 1507 N N . THR A 1 190 ? -10.230 15.099 -12.597 1.00 57.28 190 THR A N 1
ATOM 1508 C CA . THR A 1 190 ? -10.129 16.531 -12.894 1.00 57.28 190 THR A CA 1
ATOM 1509 C C . THR A 1 190 ? -9.470 16.758 -14.254 1.00 57.28 190 THR A C 1
ATOM 1511 O O . THR A 1 190 ? -8.845 15.865 -14.823 1.00 57.28 190 THR A O 1
ATOM 1514 N N . LEU A 1 191 ? -9.534 17.999 -14.752 1.00 56.75 191 LEU A N 1
ATOM 1515 C CA . LEU A 1 191 ? -8.810 18.463 -15.950 1.00 56.75 191 LEU A CA 1
ATOM 1516 C C . LEU A 1 191 ? -7.287 18.215 -15.889 1.00 56.75 191 LEU A C 1
ATOM 1518 O O . LEU A 1 191 ? -6.617 18.275 -16.915 1.00 56.75 191 LEU A O 1
ATOM 1522 N N . THR A 1 192 ? -6.742 17.954 -14.697 1.00 63.66 192 THR A N 1
ATOM 1523 C CA . THR A 1 192 ? -5.323 17.661 -14.457 1.00 63.66 192 THR A CA 1
ATOM 1524 C C . THR A 1 192 ? -4.935 16.203 -14.720 1.00 63.66 192 THR A C 1
ATOM 1526 O O . THR A 1 192 ? -3.763 15.881 -14.578 1.00 63.66 192 THR A O 1
ATOM 1529 N N . ASN A 1 193 ? -5.869 15.330 -15.131 1.00 82.94 193 ASN A N 1
ATOM 1530 C CA . ASN A 1 193 ? -5.629 13.893 -15.328 1.00 82.94 193 ASN A CA 1
ATOM 1531 C C . ASN A 1 193 ? -4.972 13.246 -14.100 1.00 82.94 193 ASN A C 1
ATOM 1533 O O . ASN A 1 193 ? -3.983 12.530 -14.218 1.00 82.94 193 ASN A O 1
ATOM 1537 N N . GLU A 1 194 ? -5.513 13.496 -12.912 1.00 87.44 194 GLU A N 1
ATOM 1538 C CA . GLU A 1 194 ? -5.039 12.889 -11.669 1.00 87.44 194 GLU A CA 1
ATOM 1539 C C . GLU A 1 194 ? -6.198 12.239 -10.920 1.00 87.44 194 GLU A C 1
ATOM 1541 O O . GLU A 1 194 ? -7.341 12.699 -10.972 1.00 87.44 194 GLU A O 1
ATOM 1546 N N . TYR A 1 195 ? -5.880 11.163 -10.210 1.00 89.75 195 TYR A N 1
ATOM 1547 C CA . TYR A 1 195 ? -6.761 10.513 -9.255 1.00 89.75 195 TYR A CA 1
ATOM 1548 C C . TYR A 1 195 ? -6.101 10.546 -7.885 1.00 89.75 195 TYR A C 1
ATOM 1550 O O . TYR A 1 195 ? -4.910 10.265 -7.762 1.00 89.75 195 TYR A O 1
ATOM 1558 N N . GLU A 1 196 ? -6.872 10.896 -6.862 1.00 92.38 196 GLU A N 1
ATOM 1559 C CA . GLU A 1 196 ? -6.418 10.933 -5.480 1.00 92.38 196 GLU A CA 1
ATOM 1560 C C . GLU A 1 196 ? -7.399 10.195 -4.576 1.00 92.38 196 GLU A C 1
ATOM 1562 O O . GLU A 1 196 ? -8.619 10.328 -4.701 1.00 92.38 196 GLU A O 1
ATOM 1567 N N . VAL A 1 197 ? -6.843 9.439 -3.633 1.00 93.44 197 VAL A N 1
ATOM 1568 C CA . VAL A 1 197 ? -7.562 8.814 -2.528 1.00 93.44 197 VAL A CA 1
ATOM 1569 C C . VAL A 1 197 ? -6.888 9.183 -1.212 1.00 93.44 197 VAL A C 1
ATOM 1571 O O . VAL A 1 197 ? -5.687 8.989 -1.046 1.00 93.44 197 VAL A O 1
ATOM 1574 N N . CYS A 1 198 ? -7.666 9.708 -0.268 1.00 95.69 198 CYS A N 1
ATOM 1575 C CA . CYS A 1 198 ? -7.208 10.096 1.061 1.00 95.69 198 CYS A CA 1
ATOM 1576 C C . CYS A 1 198 ? -8.033 9.395 2.140 1.00 95.69 198 CYS A C 1
ATOM 1578 O O . CYS A 1 198 ? -9.257 9.530 2.185 1.00 95.69 198 CYS A O 1
ATOM 1580 N N . LEU A 1 199 ? -7.350 8.681 3.029 1.00 96.56 199 LEU A N 1
ATOM 1581 C CA . LEU A 1 199 ? -7.904 8.057 4.221 1.00 96.56 199 LEU A CA 1
ATOM 1582 C C . LEU A 1 199 ? -7.420 8.808 5.463 1.00 96.56 199 LEU A C 1
ATOM 1584 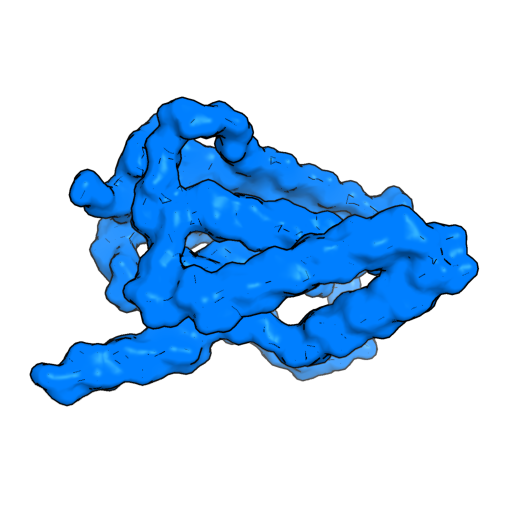O O . LEU A 1 199 ? -6.217 8.932 5.675 1.00 96.56 199 LEU A O 1
ATOM 1588 N N . SER A 1 200 ? -8.352 9.221 6.316 1.00 97.19 200 SER A N 1
ATOM 1589 C CA . SER A 1 200 ? -8.078 9.708 7.670 1.00 97.19 200 SER A CA 1
ATOM 1590 C C . SER A 1 200 ? -8.658 8.733 8.693 1.00 97.19 200 SER A C 1
ATOM 1592 O O . SER A 1 200 ? -9.808 8.310 8.563 1.00 97.19 200 SER A O 1
ATOM 1594 N N . LEU A 1 201 ? -7.878 8.393 9.719 1.00 96.94 201 LEU A N 1
ATOM 1595 C CA . LEU A 1 201 ? -8.252 7.483 10.801 1.00 96.94 201 LEU A CA 1
ATOM 1596 C C . LEU A 1 201 ? -8.111 8.166 12.157 1.00 96.94 201 LEU A C 1
ATOM 1598 O O . LEU A 1 201 ? -7.068 8.744 12.453 1.00 96.94 201 LEU A O 1
ATOM 1602 N N . ASN A 1 202 ? -9.130 7.990 12.996 1.00 96.12 202 ASN A N 1
ATOM 1603 C CA . ASN A 1 202 ? -9.113 8.333 14.412 1.00 96.12 202 ASN A CA 1
ATOM 1604 C C . ASN A 1 202 ? -8.958 7.047 15.235 1.00 96.12 202 ASN A C 1
ATOM 1606 O O . ASN A 1 202 ? -9.856 6.201 15.337 1.00 96.12 202 ASN A O 1
ATOM 1610 N N . LEU A 1 203 ? -7.782 6.872 15.813 1.00 92.56 203 LEU A N 1
ATOM 1611 C CA . LEU A 1 203 ? -7.426 5.720 16.623 1.00 92.56 203 LEU A CA 1
ATOM 1612 C C . LEU A 1 203 ? -7.942 5.912 18.049 1.00 92.56 203 LEU A C 1
ATOM 1614 O O . LEU A 1 203 ? -8.091 7.031 18.537 1.00 92.56 203 LEU A O 1
ATOM 1618 N N . GLN A 1 204 ? -8.279 4.804 18.700 1.00 81.62 204 GLN A N 1
ATOM 1619 C CA . GLN A 1 204 ? -8.583 4.851 20.125 1.00 81.62 204 GLN A CA 1
ATOM 1620 C C . GLN A 1 204 ? -7.270 5.040 20.903 1.00 81.62 204 GLN A C 1
ATOM 1622 O O . GLN A 1 204 ? -6.233 4.576 20.419 1.00 81.62 204 GLN A O 1
ATOM 1627 N N . PRO A 1 205 ? -7.305 5.758 22.038 1.00 60.88 205 PRO A N 1
ATOM 1628 C CA . PRO A 1 205 ? -6.146 5.910 22.909 1.00 60.88 205 PRO A CA 1
ATOM 1629 C C . PRO A 1 205 ? -5.653 4.571 23.469 1.00 60.88 205 PRO A C 1
ATOM 1631 O O . PRO A 1 205 ? -6.479 3.637 23.606 1.00 60.88 205 PRO A O 1
#

Mean predicted aligned error: 6.34 Å

Radius of gyration: 17.59 Å; Cα contacts (8 Å, |Δi|>4): 271; chains: 1; bounding box: 46×35×48 Å